Protein AF-A0A834MGJ3-F1 (afdb_monomer_lite)

Structure (mmCIF, N/CA/C/O backbone):
data_AF-A0A834MGJ3-F1
#
_entry.id   AF-A0A834MGJ3-F1
#
loop_
_atom_site.group_PDB
_atom_site.id
_atom_site.type_symbol
_atom_site.label_atom_id
_atom_site.label_alt_id
_atom_site.label_comp_id
_atom_site.label_asym_id
_atom_site.label_entity_id
_atom_site.label_seq_id
_atom_site.pdbx_PDB_ins_code
_atom_site.Cartn_x
_atom_site.Cartn_y
_atom_site.Cartn_z
_atom_site.occupancy
_atom_site.B_iso_or_equiv
_atom_site.auth_seq_id
_atom_site.auth_comp_id
_atom_site.auth_asym_id
_atom_site.auth_atom_id
_atom_site.pdbx_PDB_model_num
ATOM 1 N N . MET A 1 1 ? -33.663 51.131 -30.091 1.00 39.50 1 MET A N 1
ATOM 2 C CA . MET A 1 1 ? -33.007 51.409 -28.790 1.00 39.50 1 MET A CA 1
ATOM 3 C C . MET A 1 1 ? -33.539 50.324 -27.885 1.00 39.50 1 MET A C 1
ATOM 5 O O . MET A 1 1 ? -34.611 50.477 -27.314 1.00 39.50 1 MET A O 1
ATOM 9 N N . ASP A 1 2 ? -32.867 49.176 -27.904 1.00 43.44 2 ASP A N 1
ATOM 10 C CA . ASP A 1 2 ? -33.482 47.906 -27.522 1.00 43.44 2 ASP A CA 1
ATOM 11 C C . ASP A 1 2 ? -32.830 47.425 -26.228 1.00 43.44 2 ASP A C 1
ATOM 13 O O . ASP A 1 2 ? -31.647 47.083 -26.190 1.00 43.44 2 ASP A O 1
ATOM 17 N N . ASN A 1 3 ? -33.612 47.467 -25.151 1.00 41.94 3 ASN A N 1
ATOM 18 C CA . ASN A 1 3 ? -33.217 47.013 -23.826 1.00 41.94 3 ASN A CA 1
ATOM 19 C C . ASN A 1 3 ? -33.303 45.486 -23.754 1.00 41.94 3 ASN A C 1
ATOM 21 O O . ASN A 1 3 ? -34.390 44.916 -23.690 1.00 41.94 3 ASN A O 1
ATOM 25 N N . TRP A 1 4 ? -32.147 44.830 -23.697 1.00 41.62 4 TRP A N 1
ATOM 26 C CA . TRP A 1 4 ? -32.036 43.419 -23.346 1.00 41.62 4 TRP A CA 1
ATOM 27 C C . TRP A 1 4 ? -31.973 43.268 -21.823 1.00 41.62 4 TRP A C 1
ATOM 29 O O . TRP A 1 4 ? -30.937 43.488 -21.199 1.00 41.62 4 TRP A O 1
ATOM 39 N N . THR A 1 5 ? -33.084 42.871 -21.206 1.00 46.56 5 THR A N 1
ATOM 40 C CA . THR A 1 5 ? -33.109 42.437 -19.804 1.00 46.56 5 THR A CA 1
ATOM 41 C C . THR A 1 5 ? -32.629 40.992 -19.709 1.00 46.56 5 THR A C 1
ATOM 43 O O . THR A 1 5 ? -33.369 40.052 -19.998 1.00 46.56 5 THR A O 1
ATOM 46 N N . VAL A 1 6 ? -31.374 40.809 -19.298 1.00 47.84 6 VAL A N 1
ATOM 47 C CA . VAL A 1 6 ? -30.792 39.497 -18.992 1.00 47.84 6 VAL A CA 1
ATOM 48 C C . VAL A 1 6 ? -31.380 38.988 -17.673 1.00 47.84 6 VAL A C 1
ATOM 50 O O . VAL A 1 6 ? -31.010 39.438 -16.590 1.00 47.84 6 VAL A O 1
ATOM 53 N N . SER A 1 7 ? -32.313 38.039 -17.767 1.00 42.00 7 SER A N 1
ATOM 54 C CA . SER A 1 7 ? -32.840 37.291 -16.624 1.00 42.00 7 SER A CA 1
ATOM 55 C C . SER A 1 7 ? -31.762 36.333 -16.109 1.00 42.00 7 SER A C 1
ATOM 57 O O . SER A 1 7 ? -31.509 35.273 -16.683 1.00 42.00 7 SER A O 1
ATOM 59 N N . ARG A 1 8 ? -31.076 36.731 -15.034 1.00 39.97 8 ARG A N 1
ATOM 60 C CA . ARG A 1 8 ? -30.083 35.908 -14.338 1.00 39.97 8 ARG A CA 1
ATOM 61 C C . ARG A 1 8 ? -30.832 34.907 -13.450 1.00 39.97 8 ARG A C 1
ATOM 63 O O . ARG A 1 8 ? -31.144 35.194 -12.300 1.00 39.97 8 ARG A O 1
ATOM 70 N N . ARG A 1 9 ? -31.181 33.749 -14.013 1.00 39.03 9 ARG A N 1
ATOM 71 C CA . ARG A 1 9 ? -31.783 32.632 -13.276 1.00 39.03 9 ARG A CA 1
ATOM 72 C C . ARG A 1 9 ? -30.679 31.962 -12.451 1.00 39.03 9 ARG A C 1
ATOM 74 O O . ARG A 1 9 ? -29.923 31.147 -12.967 1.00 39.03 9 ARG A O 1
ATOM 81 N N . SER A 1 10 ? -30.549 32.364 -11.189 1.00 43.06 10 SER A N 1
ATOM 82 C CA . SER A 1 10 ? -29.697 31.707 -10.197 1.00 43.06 10 SER A CA 1
ATOM 83 C C . SER A 1 10 ? -30.226 30.290 -9.985 1.00 43.06 10 SER A C 1
ATOM 85 O O . SER A 1 10 ? -31.213 30.091 -9.281 1.00 43.06 10 SER A O 1
ATOM 87 N N . SER A 1 11 ? -29.617 29.296 -10.623 1.00 39.81 11 SER A N 1
ATOM 88 C CA . SER A 1 11 ? -29.795 27.902 -10.231 1.00 39.81 11 SER A CA 1
ATOM 89 C C . SER A 1 11 ? -29.097 27.722 -8.887 1.00 39.81 11 SER A C 1
ATOM 91 O O . SER A 1 11 ? -27.906 27.419 -8.827 1.00 39.81 11 SER A O 1
ATOM 93 N N . VAL A 1 12 ? -29.836 27.987 -7.810 1.00 40.97 12 VAL A N 1
ATOM 94 C CA . VAL A 1 12 ? -29.513 27.483 -6.478 1.00 40.97 12 VAL A CA 1
ATOM 95 C C . VAL A 1 12 ? -29.513 25.966 -6.626 1.00 40.97 12 VAL A C 1
ATOM 97 O O . VAL A 1 12 ? -30.565 25.341 -6.732 1.00 40.97 12 VAL A O 1
ATOM 100 N N . LEU A 1 13 ? -28.317 25.397 -6.770 1.00 38.56 13 LEU A N 1
ATOM 101 C CA . LEU A 1 13 ? -28.088 23.974 -6.590 1.00 38.56 13 LEU A CA 1
ATOM 102 C C . LEU A 1 13 ? -28.454 23.689 -5.139 1.00 38.56 13 LEU A C 1
ATOM 104 O O . LEU A 1 13 ? -27.680 23.957 -4.225 1.00 38.56 13 LEU A O 1
ATOM 108 N N . GLU A 1 14 ? -29.687 23.235 -4.952 1.00 37.47 14 GLU A N 1
ATOM 109 C CA . GLU A 1 14 ? -30.196 22.675 -3.715 1.00 37.47 14 GLU A CA 1
ATOM 110 C C . GLU A 1 14 ? -29.326 21.450 -3.416 1.00 37.47 14 GLU A C 1
ATOM 112 O O . GLU A 1 14 ? -29.510 20.360 -3.965 1.00 37.47 14 GLU A O 1
ATOM 117 N N . TYR A 1 15 ? -28.265 21.681 -2.642 1.00 40.56 15 TYR A N 1
ATOM 118 C CA . TYR A 1 15 ? -27.370 20.651 -2.149 1.00 40.56 15 TYR A CA 1
ATOM 119 C C . TYR A 1 15 ? -28.203 19.836 -1.167 1.00 40.56 15 TYR A C 1
ATOM 121 O O . TYR A 1 15 ? -28.295 20.173 0.007 1.00 40.56 15 TYR A O 1
ATOM 129 N N . LYS A 1 16 ? -28.913 18.824 -1.684 1.00 38.44 16 LYS A N 1
ATOM 130 C CA . LYS A 1 16 ? -29.572 17.814 -0.860 1.00 38.44 16 LYS A CA 1
ATOM 131 C C . LYS A 1 16 ? -28.535 17.347 0.138 1.00 38.44 16 LYS A C 1
ATOM 133 O O . LYS A 1 16 ? -27.528 16.780 -0.287 1.00 38.44 16 LYS A O 1
ATOM 138 N N . ASP A 1 17 ? -28.797 17.606 1.416 1.00 42.34 17 ASP A N 1
ATOM 139 C CA . ASP A 1 17 ? -28.047 17.069 2.536 1.00 42.34 17 ASP A CA 1
ATOM 140 C C . ASP A 1 17 ? -27.793 15.597 2.247 1.00 42.34 17 ASP A C 1
ATOM 142 O O . ASP A 1 17 ? -28.694 14.751 2.301 1.00 42.34 17 ASP A O 1
ATOM 146 N N . PHE A 1 18 ? -26.565 15.307 1.823 1.00 42.41 18 PHE A N 1
ATOM 147 C CA . PHE A 1 18 ? -26.119 13.953 1.607 1.00 42.41 18 PHE A CA 1
ATOM 148 C C . PHE A 1 18 ? -25.996 13.400 3.016 1.00 42.41 18 PHE A C 1
ATOM 150 O O . PHE A 1 18 ? -24.983 13.581 3.687 1.00 42.41 18 PHE A O 1
ATOM 157 N N . ASN A 1 19 ? -27.109 12.853 3.506 1.00 36.59 19 ASN A N 1
ATOM 158 C CA . ASN A 1 19 ? -27.267 12.300 4.835 1.00 36.59 19 ASN A CA 1
ATOM 159 C C . ASN A 1 19 ? -26.321 11.098 4.932 1.00 36.59 19 ASN A C 1
ATOM 161 O O . ASN A 1 19 ? -26.697 9.948 4.714 1.00 36.59 19 ASN A O 1
ATOM 165 N N . PHE A 1 20 ? -25.053 11.386 5.226 1.00 43.66 20 PHE A N 1
ATOM 166 C CA . PHE A 1 20 ? -23.949 10.436 5.344 1.00 43.66 20 PHE A CA 1
ATOM 167 C C . PHE A 1 20 ? -24.187 9.437 6.485 1.00 43.66 20 PHE A C 1
ATOM 169 O O . PHE A 1 20 ? -23.568 8.380 6.540 1.00 43.66 20 PHE A O 1
ATOM 176 N N . SER A 1 21 ? -25.177 9.718 7.337 1.00 41.44 21 SER A N 1
ATOM 177 C CA . SER A 1 21 ? -25.767 8.762 8.270 1.00 41.44 21 SER A CA 1
ATOM 178 C C . SER A 1 21 ? -26.273 7.489 7.560 1.00 41.44 21 SER A C 1
ATOM 180 O O . SER A 1 21 ? -26.126 6.396 8.094 1.00 41.44 21 SER A O 1
ATOM 182 N N . SER A 1 22 ? -26.752 7.564 6.313 1.00 41.03 22 SER A N 1
ATOM 183 C CA . SER A 1 22 ? -27.326 6.404 5.611 1.00 41.03 22 SER A CA 1
ATOM 184 C C . SER A 1 22 ? -26.305 5.380 5.101 1.00 41.03 22 SER A C 1
ATOM 186 O O . SER A 1 22 ? -26.712 4.258 4.808 1.00 41.03 22 SER A O 1
ATOM 188 N N . LYS A 1 23 ? -25.012 5.716 4.975 1.00 41.47 23 LYS A N 1
ATOM 189 C CA . LYS A 1 23 ? -24.008 4.760 4.462 1.00 41.47 23 LYS A CA 1
ATOM 190 C C . LYS A 1 23 ? -23.356 3.909 5.559 1.00 41.47 23 LYS A C 1
ATOM 192 O O . LYS A 1 23 ? -22.747 2.901 5.242 1.00 41.47 23 LYS A O 1
ATOM 197 N N . TYR A 1 24 ? -23.536 4.283 6.829 1.00 46.38 24 TYR A N 1
ATOM 198 C CA . TYR A 1 24 ? -23.006 3.547 7.989 1.00 46.38 24 TYR A CA 1
ATOM 199 C C . TYR A 1 24 ? -24.094 2.931 8.874 1.00 46.38 24 TYR A C 1
ATOM 201 O O . TYR A 1 24 ? -23.770 2.253 9.844 1.00 46.38 24 TYR A O 1
ATOM 209 N N . HIS A 1 25 ? -25.377 3.178 8.587 1.00 38.91 25 HIS A N 1
ATOM 210 C CA . HIS A 1 25 ? -26.481 2.673 9.410 1.00 38.91 25 HIS A CA 1
ATOM 211 C C . HIS A 1 25 ? -27.101 1.352 8.939 1.00 38.91 25 HIS A C 1
ATOM 213 O O . HIS A 1 25 ? -28.041 0.902 9.582 1.00 38.91 25 HIS A O 1
ATOM 219 N N . LEU A 1 26 ? -26.595 0.712 7.879 1.00 44.28 26 LEU A N 1
ATOM 220 C CA . LEU A 1 26 ? -27.181 -0.528 7.347 1.00 44.28 26 LEU A CA 1
ATOM 221 C C . LEU A 1 26 ? -26.162 -1.471 6.681 1.00 44.28 26 LEU A C 1
ATOM 223 O O . LEU A 1 26 ? -26.524 -2.248 5.806 1.00 44.28 26 LEU A O 1
ATOM 227 N N . GLU A 1 27 ? -24.905 -1.479 7.129 1.00 45.84 27 GLU A N 1
ATOM 228 C CA . GLU A 1 27 ? -24.216 -2.773 7.194 1.00 45.84 27 GLU A CA 1
ATOM 229 C C . GLU A 1 27 ? -24.705 -3.429 8.480 1.00 45.84 27 GLU A C 1
ATOM 231 O O . GLU A 1 27 ? -24.104 -3.329 9.548 1.00 45.84 27 GLU A O 1
ATOM 236 N N . GLU A 1 28 ? -25.896 -4.025 8.376 1.00 48.25 28 GLU A N 1
ATOM 237 C CA . GLU A 1 28 ? -26.261 -5.148 9.221 1.00 48.25 28 GLU A CA 1
ATOM 238 C C . GLU A 1 28 ? -25.047 -6.070 9.198 1.00 48.25 28 GLU A C 1
ATOM 240 O O . GLU A 1 28 ? -24.645 -6.554 8.141 1.00 48.25 28 GLU A O 1
ATOM 245 N N . GLN A 1 29 ? -24.379 -6.134 10.344 1.00 52.78 29 GLN A N 1
ATOM 246 C CA . GLN A 1 29 ? -23.135 -6.836 10.572 1.00 52.78 29 GLN A CA 1
ATOM 247 C C . GLN A 1 29 ? -23.408 -8.314 10.316 1.00 52.78 29 GLN A C 1
ATOM 249 O O . GLN A 1 29 ? -23.737 -9.064 11.230 1.00 52.78 29 GLN A O 1
ATOM 254 N N . VAL A 1 30 ? -23.361 -8.715 9.044 1.00 53.69 30 VAL A N 1
ATOM 255 C CA . VAL A 1 30 ? -23.394 -10.110 8.646 1.00 53.69 30 VAL A CA 1
ATOM 256 C C . VAL A 1 30 ? -22.150 -10.672 9.293 1.00 53.69 30 VAL A C 1
ATOM 258 O O . VAL A 1 30 ? -21.040 -10.375 8.852 1.00 53.69 30 VAL A O 1
ATOM 261 N N . ASP A 1 31 ? -22.334 -11.397 10.397 1.00 67.06 31 ASP A N 1
ATOM 262 C CA . ASP A 1 31 ? -21.296 -12.204 11.014 1.00 67.06 31 ASP A CA 1
ATOM 263 C C . ASP A 1 31 ? -20.872 -13.225 9.958 1.00 67.06 31 ASP A C 1
ATOM 265 O O . ASP A 1 31 ? -21.403 -14.332 9.842 1.00 67.06 31 ASP A O 1
ATOM 269 N N . GLY A 1 32 ? -19.963 -12.770 9.097 1.00 73.88 32 GLY A N 1
ATOM 270 C CA . GLY A 1 32 ? -19.378 -13.551 8.042 1.00 73.88 32 GLY A CA 1
ATOM 271 C C . GLY A 1 32 ? -18.747 -14.763 8.702 1.00 73.88 32 GLY A C 1
ATOM 272 O O . GLY A 1 32 ? -18.117 -14.649 9.758 1.00 73.88 32 GLY A O 1
ATOM 273 N N . PRO A 1 33 ? -18.941 -15.953 8.137 1.00 87.62 33 PRO A N 1
ATOM 274 C CA . PRO A 1 33 ? -18.443 -17.143 8.781 1.00 87.62 33 PRO A CA 1
ATOM 275 C C . PRO A 1 33 ? -16.909 -17.089 8.818 1.00 87.62 33 PRO A C 1
ATOM 277 O O . PRO A 1 33 ? -16.275 -16.843 7.798 1.00 87.62 33 PRO A O 1
ATOM 280 N N . MET A 1 34 ? -16.313 -17.352 9.986 1.00 88.75 34 MET A N 1
ATOM 281 C CA . MET A 1 34 ? -14.866 -17.216 10.253 1.00 88.75 34 MET A CA 1
ATOM 282 C C . MET A 1 34 ? -13.950 -17.873 9.204 1.00 88.75 34 MET A C 1
ATOM 284 O O . MET A 1 34 ? -12.810 -17.452 9.022 1.00 88.75 34 MET A O 1
ATOM 288 N N . TRP A 1 35 ? -14.435 -18.895 8.489 1.00 92.38 35 TRP A N 1
ATOM 289 C CA . TRP A 1 35 ? -13.693 -19.533 7.402 1.00 92.38 35 TRP A CA 1
ATOM 290 C C . TRP A 1 35 ? -13.334 -18.571 6.263 1.00 92.38 35 TRP A C 1
ATOM 292 O O . TRP A 1 35 ? -12.297 -18.771 5.636 1.00 92.38 35 TRP A O 1
ATOM 302 N N . SER A 1 36 ? -14.124 -17.521 6.008 1.00 91.56 36 SER A N 1
ATOM 303 C CA . SER A 1 36 ? -13.826 -16.548 4.950 1.00 91.56 36 SER A CA 1
ATOM 304 C C . SER A 1 36 ? -12.529 -15.793 5.241 1.00 91.56 36 SER A C 1
ATOM 306 O O . SER A 1 36 ? -11.685 -15.665 4.359 1.00 91.56 36 SER A O 1
ATOM 308 N N . ILE A 1 37 ? -12.321 -15.394 6.498 1.00 91.38 37 ILE A N 1
ATOM 309 C CA . ILE A 1 37 ? -11.116 -14.700 6.963 1.00 91.38 37 ILE A CA 1
ATOM 310 C C . ILE A 1 37 ? -9.887 -15.607 6.811 1.00 91.38 37 ILE A C 1
ATOM 312 O O . ILE A 1 37 ? -8.856 -15.174 6.299 1.00 91.38 37 ILE A O 1
ATOM 316 N N . TYR A 1 38 ? -9.994 -16.889 7.181 1.00 92.44 38 TYR A N 1
ATOM 317 C CA . TYR A 1 38 ? -8.894 -17.846 7.008 1.00 92.44 38 TYR A CA 1
ATOM 318 C C . TYR A 1 38 ? -8.545 -18.090 5.535 1.00 92.44 38 TYR A C 1
ATOM 320 O O . TYR A 1 38 ? -7.364 -18.200 5.197 1.00 92.44 38 TYR A O 1
ATOM 328 N N . ILE A 1 39 ? -9.547 -18.152 4.651 1.00 94.44 39 ILE A N 1
ATOM 329 C CA . ILE A 1 39 ? -9.312 -18.258 3.207 1.00 94.44 39 ILE A CA 1
ATOM 330 C C . ILE A 1 39 ? -8.608 -17.003 2.692 1.00 94.44 39 ILE A C 1
ATOM 332 O O . ILE A 1 39 ? -7.598 -17.134 2.003 1.00 94.44 39 ILE A O 1
ATOM 336 N N . LEU A 1 40 ? -9.088 -15.809 3.058 1.00 91.56 40 LEU A N 1
ATOM 337 C CA . LEU A 1 40 ? -8.470 -14.542 2.660 1.00 91.56 40 LEU A CA 1
ATOM 338 C C . LEU A 1 40 ? -7.003 -14.488 3.087 1.00 91.56 40 LEU A C 1
ATOM 340 O O . LEU A 1 40 ? -6.138 -14.273 2.243 1.00 91.56 40 LEU A O 1
ATOM 344 N N . LEU A 1 41 ? -6.708 -14.797 4.353 1.00 92.88 41 LEU A N 1
ATOM 345 C CA . LEU A 1 41 ? -5.340 -14.822 4.869 1.00 92.88 41 LEU A CA 1
ATOM 346 C C . LEU A 1 41 ? -4.460 -15.837 4.125 1.00 92.88 41 LEU A C 1
ATOM 348 O O . LEU A 1 41 ? -3.307 -15.546 3.812 1.00 92.88 41 LEU A O 1
ATOM 352 N N . THR A 1 42 ? -4.998 -17.017 3.807 1.00 94.69 42 THR A N 1
ATOM 353 C CA . THR A 1 42 ? -4.265 -18.056 3.064 1.00 94.69 42 THR A CA 1
ATOM 354 C C . THR A 1 42 ? -3.928 -17.589 1.650 1.00 94.69 42 THR A C 1
ATOM 356 O O . THR A 1 42 ? -2.780 -17.700 1.225 1.00 94.69 42 THR A O 1
ATOM 359 N N . VAL A 1 43 ? -4.903 -17.022 0.933 1.00 94.75 43 VAL A N 1
ATOM 360 C CA . VAL A 1 43 ? -4.700 -16.469 -0.414 1.00 94.75 43 VAL A CA 1
ATOM 361 C C . VAL A 1 43 ? -3.669 -15.343 -0.375 1.00 94.75 43 VAL A C 1
ATOM 363 O O . VAL A 1 43 ? -2.763 -15.314 -1.206 1.00 94.75 43 VAL A O 1
ATOM 366 N N . GLN A 1 44 ? -3.754 -14.461 0.621 1.00 94.44 44 GLN A N 1
ATOM 367 C CA . GLN A 1 44 ? -2.829 -13.346 0.779 1.00 94.44 44 GLN A CA 1
ATOM 368 C C . GLN A 1 44 ? -1.395 -13.815 1.063 1.00 94.44 44 GLN A C 1
ATOM 370 O O . GLN A 1 44 ? -0.447 -13.294 0.476 1.00 94.44 44 GLN A O 1
ATOM 375 N N . LEU A 1 45 ? -1.230 -14.830 1.918 1.00 95.88 45 LEU A N 1
ATOM 376 C CA . LEU A 1 45 ? 0.064 -15.453 2.198 1.00 95.88 45 LEU A CA 1
ATOM 377 C C . LEU A 1 45 ? 0.651 -16.110 0.948 1.00 95.88 45 LEU A C 1
ATOM 379 O O . LEU A 1 45 ? 1.823 -15.899 0.642 1.00 95.88 45 LEU A O 1
ATOM 383 N N . CYS A 1 46 ? -0.151 -16.867 0.197 1.00 96.81 46 CYS A N 1
ATOM 384 C CA . CYS A 1 46 ? 0.288 -17.466 -1.061 1.00 96.81 46 CYS A CA 1
ATOM 385 C C . CYS A 1 46 ? 0.716 -16.400 -2.079 1.00 96.81 46 CYS A C 1
ATOM 387 O O . CYS A 1 46 ? 1.788 -16.531 -2.666 1.00 96.81 46 CYS A O 1
ATOM 389 N N . GLY A 1 47 ? -0.071 -15.332 -2.248 1.00 94.44 47 GLY A N 1
ATOM 390 C CA . GLY A 1 47 ? 0.273 -14.213 -3.129 1.00 94.44 47 GLY A CA 1
ATOM 391 C C . GLY A 1 47 ? 1.578 -13.528 -2.719 1.00 94.44 47 GLY A C 1
ATOM 392 O O . GLY A 1 47 ? 2.464 -13.340 -3.546 1.00 94.44 47 GLY A O 1
ATOM 393 N N . CYS A 1 48 ? 1.755 -13.251 -1.424 1.00 96.38 48 CYS A N 1
ATOM 394 C CA . CYS A 1 48 ? 2.992 -12.680 -0.891 1.00 96.38 48 CYS A CA 1
ATOM 395 C C . CYS A 1 48 ? 4.211 -13.576 -1.162 1.00 96.38 48 CYS A C 1
ATOM 397 O O . CYS A 1 48 ? 5.257 -13.080 -1.573 1.00 96.38 48 CYS A O 1
ATOM 399 N N . LEU A 1 49 ? 4.080 -14.899 -0.999 1.00 97.38 49 LEU A N 1
ATOM 400 C CA . LEU A 1 49 ? 5.159 -15.847 -1.296 1.00 97.38 49 LEU A CA 1
ATOM 401 C C . LEU A 1 49 ? 5.530 -15.862 -2.783 1.00 97.38 49 LEU A C 1
ATOM 403 O O . LEU A 1 49 ? 6.718 -15.868 -3.103 1.00 97.38 49 LEU A O 1
ATOM 407 N N . VAL A 1 50 ? 4.541 -15.846 -3.681 1.00 96.19 50 VAL A N 1
ATOM 408 C CA . VAL A 1 50 ? 4.781 -15.773 -5.132 1.00 96.19 50 VAL A CA 1
ATOM 409 C C . VAL A 1 50 ? 5.505 -14.474 -5.481 1.00 96.19 50 VAL A C 1
ATOM 411 O O . VAL A 1 50 ? 6.583 -14.524 -6.073 1.00 96.19 50 VAL A O 1
ATOM 414 N N . ASN A 1 51 ? 4.998 -13.333 -5.012 1.00 95.31 51 ASN A N 1
ATOM 415 C CA . ASN A 1 51 ? 5.596 -12.025 -5.279 1.00 95.31 51 ASN A CA 1
ATOM 416 C C . ASN A 1 51 ? 6.994 -11.887 -4.667 1.00 95.31 51 ASN A C 1
ATOM 418 O O . ASN A 1 51 ? 7.876 -11.281 -5.271 1.00 95.31 51 ASN A O 1
ATOM 422 N N . LEU A 1 52 ? 7.249 -12.509 -3.513 1.00 96.56 52 LEU A N 1
ATOM 423 C CA . LEU A 1 52 ? 8.582 -12.579 -2.918 1.00 96.56 52 LEU A CA 1
ATOM 424 C C . LEU A 1 52 ? 9.550 -13.399 -3.777 1.00 96.56 52 LEU A C 1
ATOM 426 O O . LEU A 1 52 ? 10.685 -12.971 -3.990 1.00 96.56 52 LEU A O 1
ATOM 430 N N . ILE A 1 53 ? 9.128 -14.557 -4.290 1.00 96.62 53 ILE A N 1
ATOM 431 C CA . ILE A 1 53 ? 9.952 -15.377 -5.189 1.00 96.62 53 ILE A CA 1
ATOM 432 C C . ILE A 1 53 ? 10.250 -14.612 -6.481 1.00 96.62 53 ILE A C 1
ATOM 434 O O . ILE A 1 53 ? 11.402 -14.596 -6.922 1.00 96.62 53 ILE A O 1
ATOM 438 N N . GLU A 1 54 ? 9.252 -13.952 -7.067 1.00 94.75 54 GLU A N 1
ATOM 439 C CA . GLU A 1 54 ? 9.428 -13.106 -8.250 1.00 94.75 54 GLU A CA 1
ATOM 440 C C . GLU A 1 54 ? 10.397 -11.958 -7.977 1.00 94.75 54 GLU A C 1
ATOM 442 O O . GLU A 1 54 ? 11.349 -11.768 -8.733 1.00 94.75 54 GLU A O 1
ATOM 447 N N . HIS A 1 55 ? 10.230 -11.254 -6.859 1.00 94.94 55 HIS A N 1
ATOM 448 C CA . HIS A 1 55 ? 11.102 -10.159 -6.455 1.00 94.94 55 HIS A CA 1
ATOM 449 C C . HIS A 1 55 ? 12.553 -10.619 -6.277 1.00 94.94 55 HIS A C 1
ATOM 451 O O . HIS A 1 55 ? 13.474 -10.004 -6.813 1.00 94.94 55 HIS A O 1
ATOM 457 N N . LEU A 1 56 ? 12.775 -11.734 -5.572 1.00 95.38 56 LEU A N 1
ATOM 458 C CA . LEU A 1 56 ? 14.106 -12.324 -5.383 1.00 95.38 56 LEU A CA 1
ATOM 459 C C . LEU A 1 56 ? 14.713 -12.820 -6.698 1.00 95.38 56 LEU A C 1
ATOM 461 O O . LEU A 1 56 ? 15.931 -12.755 -6.884 1.00 95.38 56 LEU A O 1
ATOM 465 N N . THR A 1 57 ? 13.876 -13.313 -7.610 1.00 94.31 57 THR A N 1
ATOM 466 C CA . THR A 1 57 ? 14.295 -13.744 -8.944 1.00 94.31 57 THR A CA 1
ATOM 467 C C . THR A 1 57 ? 14.729 -12.535 -9.769 1.00 94.31 57 THR A C 1
ATOM 469 O O . THR A 1 57 ? 15.858 -12.516 -10.251 1.00 94.31 57 THR A O 1
ATOM 472 N N . LEU A 1 58 ? 13.895 -11.494 -9.852 1.00 93.06 58 LEU A N 1
ATOM 473 C CA . LEU A 1 58 ? 14.161 -10.237 -10.560 1.00 93.06 58 LEU A CA 1
ATOM 474 C C . LEU A 1 58 ? 15.348 -9.467 -9.979 1.00 93.06 58 LEU A C 1
ATOM 476 O O . LEU A 1 58 ? 16.090 -8.839 -10.730 1.00 93.06 58 LEU A O 1
ATOM 480 N N . TRP A 1 59 ? 15.587 -9.567 -8.669 1.00 93.38 59 TRP A N 1
ATOM 481 C CA . TRP A 1 59 ? 16.744 -8.962 -8.009 1.00 93.38 59 TRP A CA 1
ATOM 482 C C . TRP A 1 59 ? 18.084 -9.434 -8.592 1.00 93.38 59 TRP A C 1
ATOM 484 O O . TRP A 1 59 ? 19.064 -8.691 -8.564 1.00 93.38 59 TRP A O 1
ATOM 494 N N . ARG A 1 60 ? 18.140 -10.665 -9.121 1.00 92.88 60 ARG A N 1
ATOM 495 C CA . ARG A 1 60 ? 19.352 -11.245 -9.722 1.00 92.88 60 ARG A CA 1
ATOM 496 C C . ARG A 1 60 ? 19.588 -10.817 -11.173 1.00 92.88 60 ARG A C 1
ATOM 498 O O . ARG A 1 60 ? 20.681 -11.058 -11.680 1.00 92.88 60 ARG A O 1
ATOM 505 N N . TYR A 1 61 ? 18.600 -10.220 -11.840 1.00 88.75 61 TYR A N 1
ATOM 506 C CA . TYR A 1 61 ? 18.723 -9.765 -13.226 1.00 88.75 61 TYR A CA 1
ATOM 507 C C . TYR A 1 61 ? 19.165 -8.300 -13.302 1.00 88.75 61 TYR A C 1
ATOM 509 O O . TYR A 1 61 ? 18.945 -7.509 -12.385 1.00 88.75 61 TYR A O 1
ATOM 517 N N . ASP A 1 62 ? 19.788 -7.931 -14.423 1.00 81.88 62 ASP A N 1
ATOM 518 C CA . ASP A 1 62 ? 20.158 -6.542 -14.696 1.00 81.88 62 ASP A CA 1
ATOM 519 C C . ASP A 1 62 ? 18.885 -5.682 -14.824 1.00 81.88 62 ASP A C 1
ATOM 521 O O . ASP A 1 62 ? 17.959 -6.013 -15.572 1.00 81.88 62 ASP A O 1
ATOM 525 N N . LYS A 1 63 ? 18.811 -4.593 -14.053 1.00 79.06 63 LYS A N 1
ATOM 526 C CA . LYS A 1 63 ? 17.580 -3.817 -13.821 1.00 79.06 63 LYS A CA 1
ATOM 527 C C . LYS A 1 63 ? 17.315 -2.827 -14.955 1.00 79.06 63 LYS A C 1
ATOM 529 O O . LYS A 1 63 ? 17.309 -1.616 -14.747 1.00 79.06 63 LYS A O 1
ATOM 534 N N . LYS A 1 64 ? 17.105 -3.337 -16.169 1.00 81.44 64 LYS A N 1
ATOM 535 C CA . LYS A 1 64 ? 16.889 -2.519 -17.370 1.00 81.44 64 LYS A CA 1
ATOM 536 C C . LYS A 1 64 ? 15.467 -2.643 -17.903 1.00 81.44 64 LYS A C 1
ATOM 538 O O . LYS A 1 64 ? 14.897 -3.733 -17.973 1.00 81.44 64 LYS A O 1
ATOM 543 N N . GLY A 1 65 ? 14.911 -1.501 -18.305 1.00 81.94 65 GLY A N 1
ATOM 544 C CA . GLY A 1 65 ? 13.619 -1.408 -18.980 1.00 81.94 65 GLY A CA 1
ATOM 545 C C . GLY A 1 65 ? 12.474 -2.051 -18.192 1.00 81.94 65 GLY A C 1
ATOM 546 O O . GLY A 1 65 ? 12.210 -1.695 -17.046 1.00 81.94 65 GLY A O 1
ATOM 547 N N . VAL A 1 66 ? 11.803 -3.015 -18.824 1.00 82.38 66 VAL A N 1
ATOM 548 C CA . VAL A 1 66 ? 10.596 -3.686 -18.307 1.00 82.38 66 VAL A CA 1
ATOM 549 C C . VAL A 1 66 ? 10.855 -4.448 -17.003 1.00 82.38 66 VAL A C 1
ATOM 551 O O . VAL A 1 66 ? 9.995 -4.456 -16.127 1.00 82.38 66 VAL A O 1
ATOM 554 N N . TYR A 1 67 ? 12.048 -5.027 -16.819 1.00 85.81 67 TYR A N 1
ATOM 555 C CA . TYR A 1 67 ? 12.378 -5.757 -15.588 1.00 85.81 67 TYR A CA 1
ATOM 556 C C . TYR A 1 67 ? 12.359 -4.856 -14.353 1.00 85.81 67 TYR A C 1
ATOM 558 O O . TYR A 1 67 ? 12.007 -5.313 -13.268 1.00 85.81 67 TYR A O 1
ATOM 566 N N . LEU A 1 68 ? 12.685 -3.568 -14.511 1.00 87.12 68 LEU A N 1
ATOM 567 C CA . LEU A 1 68 ? 12.587 -2.603 -13.422 1.00 87.12 68 LEU A CA 1
ATOM 568 C C . LEU A 1 68 ? 11.125 -2.368 -13.025 1.00 87.12 68 LEU A C 1
ATOM 570 O O . LEU A 1 68 ? 10.832 -2.333 -11.837 1.00 87.12 68 LEU A O 1
ATOM 574 N N . ILE A 1 69 ? 10.209 -2.255 -13.992 1.00 87.12 69 ILE A N 1
ATOM 575 C CA . ILE A 1 69 ? 8.771 -2.086 -13.718 1.00 87.12 69 ILE A CA 1
ATOM 576 C C . ILE A 1 69 ? 8.232 -3.316 -12.980 1.00 87.12 69 ILE A C 1
ATOM 578 O O . ILE A 1 69 ? 7.631 -3.174 -11.919 1.00 87.12 69 ILE A O 1
ATOM 582 N N . LEU A 1 70 ? 8.521 -4.522 -13.481 1.00 89.38 70 LEU A N 1
ATOM 583 C CA . LEU A 1 70 ? 8.111 -5.780 -12.840 1.00 89.38 70 LEU A CA 1
ATOM 584 C C . LEU A 1 70 ? 8.664 -5.913 -11.410 1.00 89.38 70 LEU A C 1
ATOM 586 O O . LEU A 1 70 ? 7.983 -6.382 -10.498 1.00 89.38 70 LEU A O 1
ATOM 590 N N . HIS A 1 71 ? 9.892 -5.448 -11.181 1.00 90.69 71 HIS A N 1
ATOM 591 C CA . HIS A 1 71 ? 10.492 -5.439 -9.849 1.00 90.69 71 HIS A CA 1
ATOM 592 C C . HIS A 1 71 ? 9.748 -4.487 -8.891 1.00 90.69 71 HIS A C 1
ATOM 594 O O . HIS A 1 71 ? 9.650 -4.770 -7.696 1.00 90.69 71 HIS A O 1
ATOM 600 N N . GLN A 1 72 ? 9.215 -3.369 -9.384 1.00 91.56 72 GLN A N 1
ATOM 601 C CA . GLN A 1 72 ? 8.444 -2.429 -8.565 1.00 91.56 72 GLN A CA 1
ATOM 602 C C . GLN A 1 72 ? 7.054 -2.967 -8.253 1.00 91.56 72 GLN A C 1
ATOM 604 O O . GLN A 1 72 ? 6.641 -2.889 -7.104 1.00 91.56 72 GLN A O 1
ATOM 609 N N . VAL A 1 73 ? 6.378 -3.570 -9.236 1.00 90.75 73 VAL A N 1
ATOM 610 C CA . VAL A 1 73 ? 5.074 -4.224 -9.033 1.00 90.75 73 VAL A CA 1
ATOM 611 C C . VAL A 1 73 ? 5.181 -5.309 -7.962 1.00 90.75 73 VAL A C 1
ATOM 613 O O . VAL A 1 73 ? 4.481 -5.236 -6.958 1.00 90.75 73 VAL A O 1
ATOM 616 N N . SER A 1 74 ? 6.153 -6.221 -8.084 1.00 94.00 74 SER A N 1
ATOM 617 C CA . SER A 1 74 ? 6.353 -7.266 -7.067 1.00 94.00 74 SER A CA 1
ATOM 618 C C . SER A 1 74 ? 6.688 -6.696 -5.683 1.00 94.00 74 SER A C 1
ATOM 620 O O . SER A 1 74 ? 6.244 -7.234 -4.672 1.00 94.00 74 SER A O 1
ATOM 622 N N . LEU A 1 75 ? 7.429 -5.580 -5.607 1.00 93.81 75 LEU A N 1
ATOM 623 C CA . LEU A 1 75 ? 7.681 -4.887 -4.339 1.00 93.81 75 LEU A CA 1
ATOM 624 C C . LEU A 1 75 ? 6.392 -4.313 -3.732 1.00 93.81 75 LEU A C 1
ATOM 626 O O . LEU A 1 75 ? 6.173 -4.453 -2.531 1.00 93.81 75 LEU A O 1
ATOM 630 N N . ILE A 1 76 ? 5.553 -3.667 -4.541 1.00 94.38 76 ILE A N 1
ATOM 631 C CA . ILE A 1 76 ? 4.287 -3.073 -4.096 1.00 94.38 76 ILE A CA 1
ATOM 632 C C . ILE A 1 76 ? 3.339 -4.155 -3.596 1.00 94.38 76 ILE A C 1
ATOM 634 O O . ILE A 1 76 ? 2.739 -3.974 -2.541 1.00 94.38 76 ILE A O 1
ATOM 638 N N . ASP A 1 77 ? 3.257 -5.294 -4.278 1.00 93.19 77 ASP A N 1
ATOM 639 C CA . ASP A 1 77 ? 2.379 -6.379 -3.849 1.00 93.19 77 ASP A CA 1
ATOM 640 C C . ASP A 1 77 ? 2.821 -6.992 -2.510 1.00 93.19 77 ASP A C 1
ATOM 642 O O . ASP A 1 77 ? 1.988 -7.305 -1.656 1.00 93.19 77 ASP A O 1
ATOM 646 N N . ILE A 1 78 ? 4.136 -7.110 -2.275 1.00 95.56 78 ILE A N 1
ATOM 647 C CA . ILE A 1 78 ? 4.676 -7.504 -0.962 1.00 95.56 78 ILE A CA 1
ATOM 648 C C . ILE A 1 78 ? 4.317 -6.458 0.101 1.00 95.56 78 ILE A C 1
ATOM 650 O O . ILE A 1 78 ? 3.997 -6.810 1.234 1.00 95.56 78 ILE A O 1
ATOM 654 N N . LEU A 1 79 ? 4.355 -5.166 -0.229 1.00 94.50 79 LEU A N 1
ATOM 655 C CA . LEU A 1 79 ? 3.984 -4.110 0.715 1.00 94.50 79 LEU A CA 1
ATOM 656 C C . LEU A 1 79 ? 2.471 -4.082 0.998 1.00 94.50 79 LEU A C 1
ATOM 658 O O . LEU A 1 79 ? 2.065 -3.900 2.147 1.00 94.50 79 LEU A O 1
ATOM 662 N N . LEU A 1 80 ? 1.636 -4.338 -0.009 1.00 92.75 80 LEU A N 1
ATOM 663 C CA . LEU A 1 80 ? 0.184 -4.469 0.131 1.00 92.75 80 LEU A CA 1
ATOM 664 C C . LEU A 1 80 ? -0.228 -5.674 0.966 1.00 92.75 80 LEU A C 1
ATOM 666 O O . LEU A 1 80 ? -1.248 -5.611 1.653 1.00 92.75 80 LEU A O 1
ATOM 670 N N . PHE A 1 81 ? 0.576 -6.740 0.977 1.00 95.31 81 PHE A N 1
ATOM 671 C CA . PHE A 1 81 ? 0.368 -7.838 1.914 1.00 95.31 81 PHE A CA 1
ATOM 672 C C . PHE A 1 81 ? 0.300 -7.327 3.365 1.00 95.31 81 PHE A C 1
ATOM 674 O O . PHE A 1 81 ? -0.623 -7.679 4.097 1.00 95.31 81 PHE A O 1
ATOM 681 N N . PHE A 1 82 ? 1.198 -6.424 3.772 1.00 93.25 82 PHE A N 1
ATOM 682 C CA . PHE A 1 82 ? 1.150 -5.858 5.124 1.00 93.25 82 PHE A CA 1
ATOM 683 C C . PHE A 1 82 ? -0.140 -5.072 5.378 1.00 93.25 82 PHE A C 1
ATOM 685 O O . PHE A 1 82 ? -0.736 -5.225 6.441 1.00 93.25 82 PHE A O 1
ATOM 692 N N . VAL A 1 83 ? -0.607 -4.279 4.407 1.00 94.31 83 VAL A N 1
ATOM 693 C CA . VAL A 1 83 ? -1.866 -3.522 4.530 1.00 94.31 83 VAL A CA 1
ATOM 694 C C . VAL A 1 83 ? -3.062 -4.462 4.693 1.00 94.31 83 VAL A C 1
ATOM 696 O O . VAL A 1 83 ? -3.844 -4.286 5.624 1.00 94.31 83 VAL A O 1
ATOM 699 N N . GLY A 1 84 ? -3.176 -5.504 3.866 1.00 93.81 84 GLY A N 1
ATOM 700 C CA . GLY A 1 84 ? -4.298 -6.442 3.978 1.00 93.81 84 GLY A CA 1
ATOM 701 C C . GLY A 1 84 ? -4.243 -7.320 5.238 1.00 93.81 84 GLY A C 1
ATOM 702 O O . GLY A 1 84 ? -5.287 -7.728 5.742 1.00 93.81 84 GLY A O 1
ATOM 703 N N . VAL A 1 85 ? -3.060 -7.542 5.835 1.00 92.31 85 VAL A N 1
ATOM 704 C CA . VAL A 1 85 ? -2.966 -8.173 7.166 1.00 92.31 85 VAL A CA 1
ATOM 705 C C . VAL A 1 85 ? -3.606 -7.282 8.233 1.00 92.31 85 VAL A C 1
ATOM 707 O O . VAL A 1 85 ? -4.351 -7.790 9.071 1.00 92.31 85 VAL A O 1
ATOM 710 N N . PHE A 1 86 ? -3.381 -5.963 8.192 1.00 92.00 86 PHE A N 1
ATOM 711 C CA . PHE A 1 86 ? -4.062 -5.030 9.100 1.00 92.00 86 PHE A CA 1
ATOM 712 C C . PHE A 1 86 ? -5.578 -5.026 8.890 1.00 92.00 86 PHE A C 1
ATOM 714 O O . PHE A 1 86 ? -6.323 -5.037 9.867 1.00 92.00 86 PHE A O 1
ATOM 721 N N . GLU A 1 87 ? -6.043 -5.061 7.643 1.00 90.94 87 GLU A N 1
ATOM 722 C CA . GLU A 1 87 ? -7.474 -5.120 7.317 1.00 90.94 87 GLU A CA 1
ATOM 723 C C . GLU A 1 87 ? -8.130 -6.419 7.815 1.00 90.94 87 GLU A C 1
ATOM 725 O O . GLU A 1 87 ? -9.199 -6.400 8.432 1.00 90.94 87 GLU A O 1
ATOM 730 N N . THR A 1 88 ? -7.445 -7.548 7.634 1.00 91.12 88 THR A N 1
ATOM 731 C CA . THR A 1 88 ? -7.866 -8.859 8.149 1.00 91.12 88 THR A CA 1
ATOM 732 C C . THR A 1 88 ? -7.944 -8.842 9.675 1.00 91.12 88 THR A C 1
ATOM 734 O O . THR A 1 88 ? -8.905 -9.334 10.263 1.00 91.12 88 THR A O 1
ATOM 737 N N . PHE A 1 89 ? -6.954 -8.235 10.329 1.00 90.31 89 PHE A N 1
ATOM 738 C CA . PHE A 1 89 ? -6.916 -8.113 11.780 1.00 90.31 89 PHE A CA 1
ATOM 739 C C . PHE A 1 89 ? -8.047 -7.216 12.312 1.00 90.31 89 PHE A C 1
ATOM 741 O O . PHE A 1 89 ? -8.734 -7.588 13.261 1.00 90.31 89 PHE A O 1
ATOM 748 N N . MET A 1 90 ? -8.317 -6.083 11.653 1.00 88.44 90 MET A N 1
ATOM 749 C CA . MET A 1 90 ? -9.477 -5.238 11.969 1.00 88.44 90 MET A CA 1
ATOM 750 C C . MET A 1 90 ? -10.803 -5.982 11.803 1.00 88.44 90 MET A C 1
ATOM 752 O O . MET A 1 90 ? -11.721 -5.797 12.603 1.00 88.44 90 MET A O 1
ATOM 756 N N . SER A 1 91 ? -10.898 -6.830 10.777 1.00 86.19 91 SER A N 1
ATOM 757 C CA . SER A 1 91 ? -12.090 -7.638 10.514 1.00 86.19 91 SER A CA 1
ATOM 758 C C . SER A 1 91 ? -12.342 -8.676 11.615 1.00 86.19 91 SER A C 1
ATOM 760 O O . SER A 1 91 ? -13.494 -9.014 11.878 1.00 86.19 91 SER A O 1
ATOM 762 N N . LEU A 1 92 ? -11.285 -9.153 12.288 1.00 88.81 92 LEU A N 1
ATOM 763 C CA . LEU A 1 92 ? -11.373 -10.084 13.418 1.00 88.81 92 LEU A CA 1
ATOM 764 C C . LEU A 1 92 ? -11.765 -9.389 14.727 1.00 88.81 92 LEU A C 1
ATOM 766 O O . LEU A 1 92 ? -12.719 -9.809 15.381 1.00 88.81 92 LEU A O 1
ATOM 770 N N . ASP A 1 93 ? -11.056 -8.322 15.099 1.00 87.19 93 ASP A N 1
ATOM 771 C CA . ASP A 1 93 ? -11.234 -7.656 16.398 1.00 87.19 93 ASP A CA 1
ATOM 772 C C . ASP A 1 93 ? -12.441 -6.703 16.431 1.00 87.19 93 ASP A C 1
ATOM 774 O O . ASP A 1 93 ? -12.781 -6.165 17.490 1.00 87.19 93 ASP A O 1
ATOM 778 N N . LYS A 1 94 ? -13.079 -6.453 15.274 1.00 86.12 94 LYS A N 1
ATOM 779 C CA . LYS A 1 94 ? -14.198 -5.504 15.088 1.00 86.12 94 LYS A CA 1
ATOM 780 C C . LYS A 1 94 ? -13.897 -4.092 15.632 1.00 86.12 94 LYS A C 1
ATOM 782 O O . LYS A 1 94 ? -14.803 -3.284 15.829 1.00 86.12 94 LYS A O 1
ATOM 787 N N . SER A 1 95 ? -12.627 -3.799 15.907 1.00 90.81 95 SER A N 1
ATOM 788 C CA . SER A 1 95 ? -12.138 -2.583 16.545 1.00 90.81 95 SER A CA 1
ATOM 789 C C . SER A 1 95 ? -10.651 -2.386 16.242 1.00 90.81 95 SER A C 1
ATOM 791 O O . SER A 1 95 ? -9.906 -3.335 16.000 1.00 90.81 95 SER A O 1
ATOM 793 N N . TRP A 1 96 ? -10.210 -1.130 16.235 1.00 91.88 96 TRP A N 1
ATOM 794 C CA . TRP A 1 96 ? -8.811 -0.758 16.064 1.00 91.88 96 TRP A CA 1
ATOM 795 C C . TRP A 1 96 ? -8.067 -0.868 17.396 1.00 91.88 96 TRP A C 1
ATOM 797 O O . TRP A 1 96 ? -8.183 0.010 18.250 1.00 91.88 96 TRP A O 1
ATOM 807 N N . SER A 1 97 ? -7.272 -1.921 17.571 1.00 93.19 97 SER A N 1
ATOM 808 C CA . SER A 1 97 ? -6.495 -2.140 18.800 1.00 93.19 97 SER A CA 1
ATOM 809 C C . SER A 1 97 ? -5.074 -1.558 18.759 1.00 93.19 97 SER A C 1
ATOM 811 O O . SER A 1 97 ? -4.386 -1.530 19.781 1.00 93.19 97 SER A O 1
ATOM 813 N N . PHE A 1 98 ? -4.616 -1.058 17.607 1.00 94.50 98 PHE A N 1
ATOM 814 C CA . PHE A 1 98 ? -3.274 -0.488 17.460 1.00 94.50 98 PHE A CA 1
ATOM 815 C C . PHE A 1 98 ? -3.198 0.990 17.871 1.00 94.50 98 PHE A C 1
ATOM 817 O O . PHE A 1 98 ? -4.195 1.672 18.107 1.00 94.50 98 PHE A O 1
ATOM 824 N N . SER A 1 99 ? -1.977 1.528 17.917 1.00 95.56 99 SER A N 1
ATOM 825 C CA . SER A 1 99 ? -1.756 2.943 18.218 1.00 95.56 99 SER A CA 1
ATOM 826 C C . SER A 1 99 ? -2.342 3.868 17.140 1.00 95.56 99 SER A C 1
ATOM 828 O O . SER A 1 99 ? -2.524 3.484 15.981 1.00 95.56 99 SER A O 1
ATOM 830 N N . ASN A 1 100 ? -2.580 5.130 17.506 1.00 94.25 100 ASN A N 1
ATOM 831 C CA . ASN A 1 100 ? -3.038 6.158 16.568 1.00 94.25 100 ASN A CA 1
ATOM 832 C C . ASN A 1 100 ? -2.050 6.382 15.405 1.00 94.25 100 ASN A C 1
ATOM 834 O O . ASN A 1 100 ? -2.455 6.605 14.269 1.00 94.25 100 ASN A O 1
ATO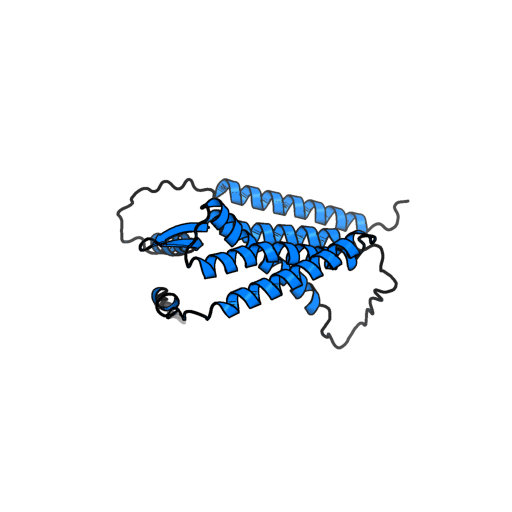M 838 N N . GLN A 1 101 ? -0.745 6.254 15.664 1.00 95.94 101 GLN A N 1
ATOM 839 C CA . GLN A 1 101 ? 0.280 6.361 14.620 1.00 95.94 101 GLN A CA 1
ATOM 840 C C . GLN A 1 101 ? 0.135 5.248 13.577 1.00 95.94 101 GLN A C 1
ATOM 842 O O . GLN A 1 101 ? 0.236 5.513 12.384 1.00 95.94 101 GLN A O 1
ATOM 847 N N . MET A 1 102 ? -0.165 4.019 14.007 1.00 95.00 102 MET A N 1
ATOM 848 C CA . MET A 1 102 ? -0.394 2.907 13.080 1.00 95.00 102 MET A CA 1
ATOM 849 C C . MET A 1 102 ? -1.651 3.124 12.234 1.00 95.00 102 MET A C 1
ATOM 851 O O . MET A 1 102 ? -1.651 2.747 11.070 1.00 95.00 102 MET A O 1
ATOM 855 N N . CYS A 1 103 ? -2.688 3.777 12.774 1.00 94.19 103 CYS A N 1
ATOM 856 C CA . CYS A 1 103 ? -3.884 4.141 12.005 1.00 94.19 103 CYS A CA 1
ATOM 857 C C . CYS A 1 103 ? -3.536 5.137 10.889 1.00 94.19 103 CYS A C 1
ATOM 859 O O . CYS A 1 103 ? -3.931 4.957 9.736 1.00 94.19 103 CYS A O 1
ATOM 861 N N . MET A 1 104 ? -2.725 6.151 11.213 1.00 94.56 104 MET A N 1
ATOM 862 C CA . MET A 1 104 ? -2.218 7.110 10.228 1.00 94.56 104 MET A CA 1
ATOM 863 C C . MET A 1 104 ? -1.413 6.427 9.124 1.00 94.56 104 MET A C 1
ATOM 865 O O . MET A 1 104 ? -1.648 6.690 7.943 1.00 94.56 104 MET A O 1
ATOM 869 N N . PHE A 1 105 ? -0.495 5.530 9.495 1.00 95.38 105 PHE A N 1
ATOM 870 C CA . PHE A 1 105 ? 0.285 4.769 8.524 1.00 95.38 105 PHE A CA 1
ATOM 871 C C . PHE A 1 105 ? -0.595 3.860 7.670 1.00 95.38 105 PHE A C 1
ATOM 873 O O . PHE A 1 105 ? -0.468 3.903 6.456 1.00 95.38 105 PHE A O 1
ATOM 880 N N . TYR A 1 106 ? -1.519 3.105 8.267 1.00 95.12 106 TYR A N 1
ATOM 881 C CA . TYR A 1 106 ? -2.415 2.199 7.549 1.00 95.12 106 TYR A CA 1
ATOM 882 C C . TYR A 1 106 ? -3.227 2.922 6.466 1.00 95.12 106 TYR A C 1
ATOM 884 O O . TYR A 1 106 ? -3.153 2.555 5.293 1.00 95.12 106 TYR A O 1
ATOM 892 N N . ASN A 1 107 ? -3.939 3.993 6.828 1.00 93.38 107 ASN A N 1
ATOM 893 C CA . ASN A 1 107 ? -4.757 4.746 5.875 1.00 93.38 107 ASN A CA 1
ATOM 894 C C . ASN A 1 107 ? -3.907 5.407 4.782 1.00 93.38 107 ASN A C 1
ATOM 896 O O . ASN A 1 107 ? -4.279 5.391 3.608 1.00 93.38 107 ASN A O 1
ATOM 900 N N . SER A 1 108 ? -2.755 5.975 5.156 1.00 94.81 108 SER A N 1
ATOM 901 C CA . SER A 1 108 ? -1.822 6.574 4.197 1.00 94.81 108 SER A CA 1
ATOM 902 C C . SER A 1 108 ? -1.268 5.535 3.222 1.00 94.81 108 SER A C 1
ATOM 904 O O . SER A 1 108 ? -1.326 5.736 2.011 1.00 94.81 108 SER A O 1
ATOM 906 N N . SER A 1 109 ? -0.798 4.395 3.732 1.00 94.44 109 SER A N 1
ATOM 907 C CA . SER A 1 109 ? -0.278 3.284 2.935 1.00 94.44 109 SER A CA 1
ATOM 908 C C . SER A 1 109 ? -1.333 2.713 1.995 1.00 94.44 109 SER A C 1
ATOM 910 O O . SER A 1 109 ? -1.025 2.457 0.836 1.00 94.44 109 SER A O 1
ATOM 912 N N . ASN A 1 110 ? -2.579 2.568 2.449 1.00 92.00 110 ASN A N 1
ATOM 913 C CA . ASN A 1 110 ? -3.665 2.072 1.609 1.00 92.00 110 ASN A CA 1
ATOM 914 C C . ASN A 1 110 ? -3.922 3.000 0.407 1.00 92.00 110 ASN A C 1
ATOM 916 O O . ASN A 1 110 ? -3.953 2.555 -0.739 1.00 92.00 110 ASN A O 1
ATOM 920 N N . VAL A 1 111 ? -4.027 4.314 0.639 1.00 92.06 111 VAL A N 1
ATOM 921 C CA . VAL A 1 111 ? -4.181 5.296 -0.452 1.00 92.06 111 VAL A CA 1
ATOM 922 C C . VAL A 1 111 ? -2.952 5.315 -1.363 1.00 92.06 111 VAL A C 1
ATOM 924 O O . VAL A 1 111 ? -3.087 5.346 -2.585 1.00 92.06 111 VAL A O 1
ATOM 927 N N . PHE A 1 112 ? -1.758 5.254 -0.778 1.00 95.06 112 PHE A N 1
ATOM 928 C CA . PHE A 1 112 ? -0.491 5.275 -1.498 1.00 95.06 112 PHE A CA 1
ATOM 929 C C . PHE A 1 112 ? -0.341 4.100 -2.470 1.00 95.06 112 PHE A C 1
ATOM 931 O O . PHE A 1 112 ? -0.097 4.317 -3.655 1.00 95.06 112 PHE A O 1
ATOM 938 N N . PHE A 1 113 ? -0.505 2.862 -1.997 1.00 93.56 113 PHE A N 1
ATOM 939 C CA . PHE A 1 113 ? -0.302 1.681 -2.836 1.00 93.56 113 PHE A CA 1
ATOM 940 C C . PHE A 1 113 ? -1.381 1.534 -3.908 1.00 93.56 113 PHE A C 1
ATOM 942 O O . PHE A 1 113 ? -1.049 1.219 -5.049 1.00 93.56 113 PHE A O 1
ATOM 949 N N . ASN A 1 114 ? -2.641 1.846 -3.588 1.00 89.25 114 ASN A N 1
ATOM 950 C CA . ASN A 1 114 ? -3.707 1.867 -4.592 1.00 89.25 114 ASN A CA 1
ATOM 951 C C . ASN A 1 114 ? -3.433 2.904 -5.687 1.00 89.25 114 ASN A C 1
ATOM 953 O O . ASN A 1 114 ? -3.618 2.610 -6.866 1.00 89.25 114 ASN A O 1
ATOM 957 N N . ALA A 1 115 ? -2.943 4.094 -5.322 1.00 90.88 115 ALA A N 1
ATOM 958 C CA . ALA A 1 115 ? -2.548 5.096 -6.306 1.00 90.88 115 ALA A CA 1
ATOM 959 C C . ALA A 1 115 ? -1.416 4.576 -7.203 1.00 90.88 115 ALA A C 1
ATOM 961 O O . ALA A 1 115 ? -1.526 4.671 -8.424 1.00 90.88 115 ALA A O 1
ATOM 962 N N . ILE A 1 116 ? -0.368 3.973 -6.630 1.00 90.75 116 ILE A N 1
ATOM 963 C CA . ILE A 1 116 ? 0.745 3.444 -7.430 1.00 90.75 116 ILE A CA 1
ATOM 964 C C . ILE A 1 116 ? 0.259 2.376 -8.413 1.00 90.75 116 ILE A C 1
ATOM 966 O O . ILE A 1 116 ? 0.621 2.445 -9.587 1.00 90.75 116 ILE A O 1
ATOM 970 N N . ILE A 1 117 ? -0.568 1.424 -7.971 1.00 87.50 117 ILE A N 1
ATOM 971 C CA . ILE A 1 117 ? -1.111 0.385 -8.857 1.00 87.50 117 ILE A CA 1
ATOM 972 C C . ILE A 1 117 ? -1.883 1.012 -10.012 1.00 87.50 117 ILE A C 1
ATOM 974 O O . ILE A 1 117 ? -1.635 0.656 -11.159 1.00 87.50 117 ILE A O 1
ATOM 978 N N . LEU A 1 118 ? -2.758 1.982 -9.735 1.00 85.06 118 LEU A N 1
ATOM 979 C CA . LEU A 1 118 ? -3.529 2.665 -10.774 1.00 85.06 118 LEU A CA 1
ATOM 980 C C . LEU A 1 118 ? -2.635 3.396 -11.781 1.00 85.06 118 LEU A C 1
ATOM 982 O O . LEU A 1 118 ? -2.915 3.365 -12.977 1.00 85.06 118 LEU A O 1
ATOM 986 N N . TYR A 1 119 ? -1.552 4.033 -11.332 1.00 85.69 119 TYR A N 1
ATOM 987 C CA . TYR A 1 119 ? -0.615 4.705 -12.236 1.00 85.69 119 TYR A CA 1
ATOM 988 C C . TYR A 1 119 ? 0.212 3.721 -13.070 1.00 85.69 119 TYR A C 1
ATOM 990 O O . TYR A 1 119 ? 0.454 3.979 -14.251 1.00 85.69 119 TYR A O 1
ATOM 998 N N . ILE A 1 120 ? 0.641 2.600 -12.484 1.00 82.62 120 ILE A N 1
ATOM 999 C CA . ILE A 1 120 ? 1.394 1.570 -13.208 1.00 82.62 120 ILE A CA 1
ATOM 1000 C C . ILE A 1 120 ? 0.488 0.847 -14.218 1.00 82.62 120 ILE A C 1
ATOM 1002 O O . ILE A 1 120 ? 0.895 0.668 -15.365 1.00 82.62 120 ILE A O 1
ATOM 1006 N N . ASP A 1 121 ? -0.738 0.487 -13.831 1.00 75.62 121 ASP A N 1
ATOM 1007 C CA . ASP A 1 121 ? -1.711 -0.191 -14.699 1.00 75.62 121 ASP A CA 1
ATOM 1008 C C . ASP A 1 121 ? -2.270 0.741 -15.787 1.00 75.62 121 ASP A C 1
ATOM 1010 O O . ASP A 1 121 ? -2.310 0.388 -16.965 1.00 75.62 121 ASP A O 1
ATOM 1014 N N . GLY A 1 122 ? -2.613 1.985 -15.439 1.00 66.81 122 GLY A N 1
ATOM 1015 C CA . GLY A 1 122 ? -3.103 2.984 -16.394 1.00 66.81 122 GLY A CA 1
ATOM 1016 C C . GLY A 1 122 ? -2.091 3.310 -17.498 1.00 66.81 122 GLY A C 1
ATOM 1017 O O . GLY A 1 122 ? -2.461 3.450 -18.663 1.00 66.81 122 GLY A O 1
ATOM 1018 N N . SER A 1 123 ? -0.797 3.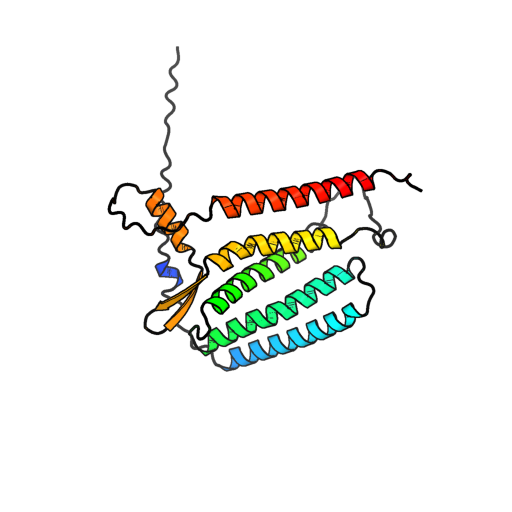324 -17.164 1.00 58.75 123 SER A N 1
ATOM 1019 C CA . SER A 1 123 ? 0.294 3.464 -18.141 1.00 58.75 123 SER A CA 1
ATOM 1020 C C . SER A 1 123 ? 0.356 2.293 -19.141 1.00 58.75 123 SER A C 1
ATOM 1022 O O . SER A 1 123 ? 0.786 2.467 -20.282 1.00 58.75 123 SER A O 1
ATOM 1024 N N . SER A 1 124 ? -0.118 1.105 -18.748 1.00 54.69 124 SER A N 1
ATOM 1025 C CA . SER A 1 124 ? -0.112 -0.101 -19.587 1.00 54.69 124 SER A CA 1
ATOM 1026 C C . SER A 1 124 ? -1.165 -0.056 -20.707 1.00 54.69 124 SER A C 1
ATOM 1028 O O . SER A 1 124 ? -0.934 -0.568 -21.804 1.00 54.69 124 SER A O 1
ATOM 1030 N N . ASN A 1 125 ? -2.308 0.599 -20.476 1.00 46.56 125 ASN A N 1
ATOM 1031 C CA . ASN A 1 125 ? -3.497 0.421 -21.320 1.00 46.56 125 ASN A CA 1
ATOM 1032 C C . ASN A 1 125 ? -3.706 1.520 -22.381 1.00 46.56 125 ASN A C 1
ATOM 1034 O O . ASN A 1 125 ? -4.322 1.259 -23.416 1.00 46.56 125 ASN A O 1
ATOM 1038 N N . GLU A 1 126 ? -3.150 2.722 -22.203 1.00 48.69 126 GLU A N 1
ATOM 1039 C CA . GLU A 1 126 ? -3.373 3.840 -23.142 1.00 48.69 126 GLU A CA 1
ATOM 1040 C C . GLU A 1 126 ? -2.418 3.866 -24.350 1.00 48.69 126 GLU A C 1
ATOM 1042 O O . GLU A 1 126 ? -2.656 4.593 -25.314 1.00 48.69 126 GLU A O 1
ATOM 1047 N N . CYS A 1 127 ? -1.373 3.032 -24.365 1.00 45.41 127 CYS A N 1
ATOM 1048 C CA . CYS A 1 127 ? -0.445 2.945 -25.503 1.00 45.41 127 CYS A CA 1
ATOM 1049 C C . CYS A 1 127 ? -0.682 1.743 -26.435 1.00 45.41 127 CYS A C 1
ATOM 1051 O O . CYS A 1 127 ? -0.041 1.664 -27.484 1.00 45.41 127 CYS A O 1
ATOM 1053 N N . LEU A 1 128 ? -1.586 0.815 -26.092 1.00 40.75 128 LEU A N 1
ATOM 1054 C CA . LEU A 1 128 ? -1.760 -0.450 -26.826 1.00 40.75 128 LEU A CA 1
ATOM 1055 C C . LEU A 1 128 ? -3.077 -0.581 -27.604 1.00 40.75 128 LEU A C 1
ATOM 1057 O O . LEU A 1 128 ? -3.222 -1.527 -28.379 1.00 40.75 128 LEU A O 1
ATOM 1061 N N . VAL A 1 129 ? -4.010 0.369 -27.486 1.00 42.75 129 VAL A N 1
ATOM 1062 C CA . VAL A 1 129 ? -5.302 0.298 -28.189 1.00 42.75 129 VAL A CA 1
ATOM 1063 C C . VAL A 1 129 ? -5.454 1.444 -29.196 1.00 42.75 129 VAL A C 1
ATOM 1065 O O . VAL A 1 129 ? -5.984 2.507 -28.904 1.00 42.75 129 VAL A O 1
ATOM 1068 N N . GLY A 1 130 ? -4.984 1.176 -30.418 1.00 44.69 130 GLY A N 1
ATOM 1069 C CA . GLY A 1 130 ? -5.612 1.595 -31.676 1.00 44.69 130 GLY A CA 1
ATOM 1070 C C . GLY A 1 130 ? -5.757 3.091 -31.973 1.00 44.69 130 GLY A C 1
ATOM 1071 O O . GLY A 1 130 ? -6.804 3.682 -31.725 1.00 44.69 130 GLY A O 1
ATOM 1072 N N . ARG A 1 131 ? -4.806 3.650 -32.732 1.00 40.25 131 ARG A N 1
ATOM 1073 C CA . ARG A 1 131 ? -5.140 4.689 -33.719 1.00 40.25 131 ARG A CA 1
ATOM 1074 C C . ARG A 1 131 ? -5.063 4.097 -35.129 1.00 40.25 131 ARG A C 1
ATOM 1076 O O . ARG A 1 131 ? -3.973 3.688 -35.533 1.00 40.25 131 ARG A O 1
ATOM 1083 N N . PRO A 1 132 ? -6.175 4.043 -35.882 1.00 54.66 132 PRO A N 1
ATOM 1084 C CA . PRO A 1 132 ? -6.119 3.774 -37.305 1.00 54.66 132 PRO A CA 1
ATOM 1085 C C . PRO A 1 132 ? -5.671 5.051 -38.037 1.00 54.66 132 PRO A C 1
ATOM 1087 O O . PRO A 1 132 ? -6.130 6.148 -37.732 1.00 54.66 132 PRO A O 1
ATOM 1090 N N . GLU A 1 133 ? -4.780 4.852 -39.009 1.00 48.53 133 GLU A N 1
ATOM 1091 C CA . GLU A 1 133 ? -4.410 5.760 -40.106 1.00 48.53 133 GLU A CA 1
ATOM 1092 C C . GLU A 1 133 ? -3.402 6.897 -39.834 1.00 48.53 133 GLU A C 1
ATOM 1094 O O . GLU A 1 133 ? -3.627 7.846 -39.088 1.00 48.53 133 GLU A O 1
ATOM 1099 N N . GLY A 1 134 ? -2.273 6.831 -40.557 1.00 47.03 134 GLY A N 1
ATOM 1100 C CA . GLY A 1 134 ? -1.519 8.020 -40.963 1.00 47.03 134 GLY A CA 1
ATOM 1101 C C . GLY A 1 134 ? -0.003 7.875 -40.993 1.00 47.03 134 GLY A C 1
ATOM 1102 O O . GLY A 1 134 ? 0.616 8.190 -42.006 1.00 47.03 134 GLY A O 1
ATOM 1103 N N . ARG A 1 135 ? 0.621 7.407 -39.908 1.00 48.97 135 ARG A N 1
ATOM 1104 C CA . ARG A 1 135 ? 2.072 7.161 -39.840 1.00 48.97 135 ARG A CA 1
ATOM 1105 C C . ARG A 1 135 ? 2.351 6.021 -38.873 1.00 48.97 135 ARG A C 1
ATOM 1107 O O . ARG A 1 135 ? 2.407 6.224 -37.665 1.00 48.97 135 ARG A O 1
ATOM 1114 N N . SER A 1 136 ? 2.527 4.825 -39.429 1.00 44.47 136 SER A N 1
ATOM 1115 C CA . SER A 1 136 ? 3.052 3.657 -38.722 1.00 44.47 136 SER A CA 1
ATOM 1116 C C . SER A 1 136 ? 4.505 3.923 -38.322 1.00 44.47 136 SER A C 1
ATOM 1118 O O . SER A 1 136 ? 5.440 3.475 -38.982 1.00 44.47 136 SER A O 1
ATOM 1120 N N . LEU A 1 137 ? 4.706 4.668 -37.236 1.00 46.78 137 LEU A N 1
ATOM 1121 C CA . LEU A 1 137 ? 5.905 4.527 -36.424 1.00 46.78 137 LEU A CA 1
ATOM 1122 C C . LEU A 1 137 ? 5.757 3.197 -35.689 1.00 46.78 137 LEU A C 1
ATOM 1124 O O . LEU A 1 137 ? 5.353 3.143 -34.533 1.00 46.78 137 LEU A O 1
ATOM 1128 N N . THR A 1 138 ? 6.044 2.104 -36.391 1.00 44.00 138 THR A N 1
ATOM 1129 C CA . THR A 1 138 ? 6.394 0.833 -35.763 1.00 44.00 138 THR A CA 1
ATOM 1130 C C . THR A 1 138 ? 7.664 1.093 -34.964 1.00 44.00 138 THR A C 1
ATOM 1132 O O . THR A 1 138 ? 8.775 0.991 -35.484 1.00 44.00 138 THR A O 1
ATOM 1135 N N . ILE A 1 139 ? 7.496 1.536 -33.717 1.00 52.78 139 ILE A N 1
ATOM 1136 C CA . ILE A 1 139 ? 8.571 1.600 -32.737 1.00 52.78 139 ILE A CA 1
ATOM 1137 C C . ILE A 1 139 ? 8.915 0.144 -32.457 1.00 52.78 139 ILE A C 1
ATOM 1139 O O . ILE A 1 139 ? 8.236 -0.551 -31.707 1.00 52.78 139 ILE A O 1
ATOM 1143 N N . ASP A 1 140 ? 9.928 -0.351 -33.156 1.00 50.34 140 ASP A N 1
ATOM 1144 C CA . ASP A 1 140 ? 10.449 -1.693 -32.966 1.00 50.34 140 ASP A CA 1
ATOM 1145 C C . ASP A 1 140 ? 11.196 -1.721 -31.621 1.00 50.34 140 ASP A C 1
ATOM 1147 O O . ASP A 1 140 ? 12.406 -1.485 -31.540 1.00 50.34 140 ASP A O 1
ATOM 1151 N N . TYR A 1 141 ? 10.452 -1.950 -30.531 1.00 52.88 141 TYR A N 1
ATOM 1152 C CA . TYR A 1 141 ? 10.972 -2.040 -29.157 1.00 52.88 141 TYR A CA 1
ATOM 1153 C C . TYR A 1 141 ? 12.068 -3.106 -29.012 1.00 52.88 141 TYR A C 1
ATOM 1155 O O . TYR A 1 141 ? 12.857 -3.064 -28.070 1.00 52.88 141 TYR A O 1
ATOM 1163 N N . ARG A 1 142 ? 12.165 -4.033 -29.975 1.00 54.19 142 ARG A N 1
ATOM 1164 C CA . ARG A 1 142 ? 13.206 -5.061 -30.053 1.00 54.19 142 ARG A CA 1
ATOM 1165 C C . ARG A 1 142 ? 14.586 -4.496 -30.401 1.00 54.19 142 ARG A C 1
ATOM 1167 O O . ARG A 1 142 ? 15.588 -5.139 -30.108 1.00 54.19 142 ARG A O 1
ATOM 1174 N N . LYS A 1 143 ? 14.651 -3.319 -31.038 1.00 49.84 143 LYS A N 1
ATOM 1175 C CA . LYS A 1 143 ? 15.897 -2.742 -31.573 1.00 49.84 143 LYS A CA 1
ATOM 1176 C C . LYS A 1 143 ? 16.390 -1.504 -30.816 1.00 49.84 143 LYS A C 1
ATOM 1178 O O . LYS A 1 143 ? 17.536 -1.110 -30.997 1.00 49.84 143 LYS A O 1
ATOM 1183 N N . LYS A 1 144 ? 15.557 -0.917 -29.948 1.00 47.69 144 LYS A N 1
ATOM 1184 C CA . LYS A 1 144 ? 15.877 0.259 -29.114 1.00 47.69 144 LYS A CA 1
ATOM 1185 C C . LYS A 1 144 ? 15.669 -0.045 -27.622 1.00 47.69 144 LYS A C 1
ATOM 1187 O O . LYS A 1 144 ? 15.052 0.725 -26.896 1.00 47.69 144 LYS A O 1
ATOM 1192 N N . GLN A 1 145 ? 16.118 -1.227 -27.197 1.00 50.03 145 GLN A N 1
ATOM 1193 C CA . GLN A 1 145 ? 15.795 -1.830 -25.899 1.00 50.03 145 GLN A CA 1
ATOM 1194 C C . GLN A 1 145 ? 16.735 -1.406 -24.747 1.00 50.03 145 GLN A C 1
ATOM 1196 O O . GLN A 1 145 ? 16.542 -1.865 -23.625 1.00 50.03 145 GLN A O 1
ATOM 1201 N N . SER A 1 146 ? 17.741 -0.554 -24.984 1.00 52.31 146 SER A N 1
ATOM 1202 C CA . SER A 1 146 ? 18.824 -0.313 -24.012 1.00 52.31 146 SER A CA 1
ATOM 1203 C C . SER A 1 146 ? 18.800 1.015 -23.250 1.00 52.31 146 SER A C 1
ATOM 1205 O O . SER A 1 146 ? 19.257 1.010 -22.113 1.00 52.31 146 SER A O 1
ATOM 1207 N N . ASP A 1 147 ? 18.268 2.120 -23.791 1.00 55.50 147 ASP A N 1
ATOM 1208 C CA . ASP A 1 147 ? 18.717 3.443 -23.291 1.00 55.50 147 ASP A CA 1
ATOM 1209 C C . ASP A 1 147 ? 17.621 4.424 -22.862 1.00 55.50 147 ASP A C 1
ATOM 1211 O O . ASP A 1 147 ? 17.924 5.539 -22.441 1.00 55.50 147 ASP A O 1
ATOM 1215 N N . ILE A 1 148 ? 16.340 4.048 -22.926 1.00 65.50 148 ILE A N 1
ATOM 1216 C CA . ILE A 1 148 ? 15.291 4.913 -22.368 1.00 65.50 148 ILE A CA 1
ATOM 1217 C C . ILE A 1 148 ? 15.199 4.625 -20.871 1.00 65.50 148 ILE A C 1
ATOM 1219 O O . ILE A 1 148 ? 14.760 3.552 -20.455 1.00 65.50 148 ILE A O 1
ATOM 1223 N N . SER A 1 149 ? 15.648 5.585 -20.062 1.00 73.81 149 SER A N 1
ATOM 1224 C CA . SER A 1 149 ? 15.605 5.499 -18.604 1.00 73.81 149 SER A CA 1
ATOM 1225 C C . SER A 1 149 ? 14.156 5.441 -18.112 1.00 73.81 149 SER A C 1
ATOM 1227 O O . SER A 1 149 ? 13.458 6.448 -18.023 1.00 73.81 149 SER A O 1
ATOM 1229 N N . VAL A 1 150 ? 13.705 4.236 -17.759 1.00 80.88 150 VAL A N 1
ATOM 1230 C CA . VAL A 1 150 ? 12.410 3.992 -17.095 1.00 80.88 150 VAL A CA 1
ATOM 1231 C C . VAL A 1 150 ? 12.450 4.419 -15.618 1.00 80.88 150 VAL A C 1
ATOM 1233 O O . VAL A 1 150 ? 11.417 4.529 -14.963 1.00 80.88 150 VAL A O 1
ATOM 1236 N N . ILE A 1 151 ? 13.643 4.712 -15.090 1.00 84.50 151 ILE A N 1
ATOM 1237 C CA . ILE A 1 151 ? 13.849 5.117 -13.697 1.00 84.50 151 ILE A CA 1
ATOM 1238 C C . ILE A 1 151 ? 13.181 6.471 -13.419 1.00 84.50 151 ILE A C 1
ATOM 1240 O O . ILE A 1 151 ? 12.518 6.607 -12.393 1.00 84.50 151 ILE A O 1
ATOM 1244 N N . PHE A 1 152 ? 13.300 7.453 -14.322 1.00 85.75 152 PHE A N 1
ATOM 1245 C CA . PHE A 1 152 ? 12.750 8.794 -14.080 1.00 85.75 152 PHE A CA 1
ATOM 1246 C C . PHE A 1 152 ? 11.217 8.816 -13.995 1.00 85.75 152 PHE A C 1
ATOM 1248 O O . PHE A 1 152 ? 10.705 9.297 -12.980 1.00 85.75 152 PHE A O 1
ATOM 1255 N N . PRO A 1 153 ? 10.458 8.256 -14.964 1.00 85.19 153 PRO A N 1
ATOM 1256 C CA . PRO A 1 153 ? 9.000 8.189 -14.854 1.00 85.19 153 PRO A CA 1
ATOM 1257 C C . PRO A 1 153 ? 8.543 7.439 -13.603 1.00 85.19 153 PRO A C 1
ATOM 1259 O O . PRO A 1 153 ? 7.565 7.818 -12.968 1.00 85.19 153 PRO A O 1
ATOM 1262 N N . LEU A 1 154 ? 9.278 6.397 -13.216 1.00 87.56 154 LEU A N 1
ATOM 1263 C CA . LEU A 1 154 ? 8.968 5.610 -12.035 1.00 87.56 154 LEU A CA 1
ATOM 1264 C C . LEU A 1 154 ? 9.142 6.425 -10.745 1.00 87.56 154 LEU A C 1
ATOM 1266 O O . LEU A 1 154 ? 8.208 6.503 -9.953 1.00 87.56 154 LEU A O 1
ATOM 1270 N N . ILE A 1 155 ? 10.296 7.068 -10.537 1.00 89.62 155 ILE A N 1
ATOM 1271 C CA . ILE A 1 155 ? 10.530 7.926 -9.359 1.00 89.62 155 ILE A CA 1
ATOM 1272 C C . ILE A 1 155 ? 9.479 9.041 -9.291 1.00 89.62 155 ILE A C 1
ATOM 1274 O O . ILE A 1 155 ? 8.968 9.359 -8.213 1.00 89.62 155 ILE A O 1
ATOM 1278 N N . PHE A 1 156 ? 9.115 9.602 -10.444 1.00 89.25 156 PHE A N 1
ATOM 1279 C CA . PHE A 1 156 ? 8.072 10.613 -10.539 1.00 89.25 156 PHE A CA 1
ATOM 1280 C C . PHE A 1 156 ? 6.704 10.082 -10.081 1.00 89.25 156 PHE A C 1
ATOM 1282 O O . PHE A 1 156 ? 6.062 10.710 -9.238 1.00 89.25 156 PHE A O 1
ATOM 1289 N N . VAL A 1 157 ? 6.291 8.894 -10.542 1.00 89.88 157 VAL A N 1
ATOM 1290 C CA . VAL A 1 157 ? 5.047 8.235 -10.099 1.00 89.88 157 VAL A CA 1
ATOM 1291 C C . VAL A 1 157 ? 5.054 7.990 -8.590 1.00 89.88 157 VAL A C 1
ATOM 1293 O O . VAL A 1 157 ? 4.088 8.346 -7.914 1.00 89.88 157 VAL A O 1
ATOM 1296 N N . TRP A 1 158 ? 6.147 7.457 -8.037 1.00 93.62 158 TRP A N 1
ATOM 1297 C CA . TRP A 1 158 ? 6.292 7.250 -6.589 1.00 93.62 158 TRP A CA 1
ATOM 1298 C C . TRP A 1 158 ? 6.130 8.558 -5.804 1.00 93.62 158 TRP A C 1
ATOM 1300 O O . TRP A 1 158 ? 5.443 8.592 -4.782 1.00 93.62 158 TRP A O 1
ATOM 1310 N N . THR A 1 159 ? 6.706 9.651 -6.307 1.00 93.88 159 THR A N 1
ATOM 1311 C CA . THR A 1 159 ? 6.635 10.978 -5.676 1.00 93.88 159 THR A CA 1
ATOM 1312 C C . THR A 1 159 ? 5.216 11.553 -5.713 1.00 93.88 159 THR A C 1
ATOM 1314 O O . THR A 1 159 ? 4.736 12.075 -4.703 1.00 93.88 159 THR A O 1
ATOM 1317 N N . ILE A 1 160 ? 4.511 11.425 -6.844 1.00 90.88 160 ILE A N 1
ATOM 1318 C CA . ILE A 1 160 ? 3.103 11.836 -6.965 1.00 90.88 160 ILE A CA 1
ATOM 1319 C C . ILE A 1 160 ? 2.233 11.038 -5.999 1.00 90.88 160 ILE A C 1
ATOM 1321 O O . ILE A 1 160 ? 1.469 11.631 -5.238 1.00 90.88 160 ILE A O 1
ATOM 1325 N N . CYS A 1 161 ? 2.379 9.713 -5.977 1.00 93.06 161 CYS A N 1
ATOM 1326 C CA . CYS A 1 161 ? 1.583 8.859 -5.101 1.00 93.06 161 CYS A CA 1
ATOM 1327 C C . CYS A 1 161 ? 1.842 9.187 -3.626 1.00 93.06 161 CYS A C 1
ATOM 1329 O O . CYS A 1 161 ? 0.896 9.284 -2.846 1.00 93.06 161 CYS A O 1
ATOM 1331 N N . ALA A 1 162 ? 3.102 9.440 -3.249 1.00 94.00 162 ALA A N 1
ATOM 1332 C CA . ALA A 1 162 ? 3.464 9.852 -1.891 1.00 94.00 162 ALA A CA 1
ATOM 1333 C C . ALA A 1 162 ? 2.831 11.201 -1.533 1.00 94.00 162 ALA A C 1
ATOM 1335 O O . ALA A 1 162 ? 2.321 11.391 -0.433 1.00 94.00 162 ALA A O 1
ATOM 1336 N N . SER A 1 163 ? 2.810 12.135 -2.484 1.00 94.12 163 SER A N 1
ATOM 1337 C CA . SER A 1 163 ? 2.174 13.439 -2.298 1.00 94.12 163 SER A CA 1
ATOM 1338 C C . SER A 1 163 ? 0.658 13.316 -2.122 1.00 94.12 163 SER A C 1
ATOM 1340 O O . SER A 1 163 ? 0.076 14.024 -1.301 1.00 94.12 163 SER A O 1
ATOM 1342 N N . MET A 1 164 ? 0.017 12.398 -2.851 1.00 87.44 164 MET A N 1
ATOM 1343 C CA . MET A 1 164 ? -1.420 12.128 -2.746 1.00 87.44 164 MET A CA 1
ATOM 1344 C C . MET A 1 164 ? -1.815 11.419 -1.446 1.00 87.44 164 MET A C 1
ATOM 1346 O O . MET A 1 164 ? -2.946 11.590 -0.999 1.00 87.44 164 MET A O 1
ATOM 1350 N N . SER A 1 165 ? -0.914 10.660 -0.813 1.00 93.50 165 SER A N 1
ATOM 1351 C CA . SER A 1 165 ? -1.189 9.997 0.469 1.00 93.50 165 SER A CA 1
ATOM 1352 C C . SER A 1 165 ? -0.943 10.884 1.697 1.00 93.50 165 SER A C 1
ATOM 1354 O O . SER A 1 165 ? -1.457 10.590 2.779 1.00 93.50 165 SER A O 1
ATOM 1356 N N . LEU A 1 166 ? -0.225 12.008 1.550 1.00 93.56 166 LEU A N 1
ATOM 1357 C CA . LEU A 1 166 ? 0.033 12.954 2.645 1.00 93.56 166 LEU A CA 1
ATOM 1358 C C . LEU A 1 166 ? -1.240 13.470 3.341 1.00 93.56 166 LEU A C 1
ATOM 1360 O O . LEU A 1 166 ? -1.252 13.484 4.574 1.00 93.56 166 LEU A O 1
ATOM 1364 N N . PRO A 1 167 ? -2.315 13.879 2.634 1.00 90.19 167 PRO A N 1
ATOM 1365 C CA . PRO A 1 167 ? -3.567 14.252 3.286 1.00 90.19 167 PRO A CA 1
ATOM 1366 C C . PRO A 1 167 ? -4.107 13.127 4.176 1.00 90.19 167 PRO A C 1
ATOM 1368 O O . PRO A 1 167 ? -4.438 13.370 5.335 1.00 90.19 167 PRO A O 1
ATOM 1371 N N . SER A 1 168 ? -4.114 11.887 3.685 1.00 89.12 168 SER A N 1
ATOM 1372 C CA . SER A 1 168 ? -4.569 10.727 4.458 1.00 89.12 168 SER A CA 1
ATOM 1373 C C . SER A 1 168 ? -3.713 10.499 5.701 1.00 89.12 168 SER A C 1
ATOM 1375 O O . SER A 1 168 ? -4.259 10.200 6.758 1.00 89.12 168 SER A O 1
ATOM 1377 N N . LEU A 1 169 ? -2.396 10.706 5.623 1.00 92.69 169 LEU A N 1
ATOM 1378 C CA . LEU A 1 169 ? -1.508 10.620 6.787 1.00 92.69 169 LEU A CA 1
ATOM 1379 C C . LEU A 1 169 ? -1.835 11.685 7.845 1.00 92.69 169 LEU A C 1
ATOM 1381 O O . LEU A 1 169 ? -1.890 11.380 9.033 1.00 92.69 169 LEU A O 1
ATOM 1385 N N . LEU A 1 170 ? -2.049 12.933 7.417 1.00 92.94 170 LEU A N 1
ATOM 1386 C CA . LEU A 1 170 ? -2.271 14.074 8.311 1.00 92.94 170 LEU A CA 1
ATOM 1387 C C . LEU A 1 170 ? -3.667 14.086 8.943 1.00 92.94 170 LEU A C 1
ATOM 1389 O O . LEU A 1 170 ? -3.821 14.578 10.061 1.00 92.94 170 LEU A O 1
ATOM 1393 N N . PHE A 1 171 ? -4.677 13.577 8.233 1.00 90.75 171 PHE A N 1
ATOM 1394 C CA . PHE A 1 171 ? -6.076 13.615 8.669 1.00 90.75 171 PHE A CA 1
ATOM 1395 C C . PHE A 1 171 ? -6.587 12.297 9.238 1.00 90.75 171 PHE A C 1
ATOM 1397 O O . PHE A 1 171 ? -7.744 12.224 9.640 1.00 90.75 171 PHE A O 1
ATOM 1404 N N . SER A 1 172 ? -5.761 11.260 9.309 1.00 91.88 172 SER A N 1
ATOM 1405 C CA . SER A 1 172 ? -6.156 10.017 9.967 1.00 91.88 172 SER A CA 1
ATOM 1406 C C . SER A 1 172 ? -6.066 10.137 11.481 1.00 91.88 172 SER A C 1
ATOM 1408 O O . SER A 1 172 ? -5.081 10.636 12.022 1.00 91.88 172 SER A O 1
ATOM 1410 N N . SER A 1 173 ? -7.092 9.656 12.174 1.00 92.62 173 SER A N 1
ATOM 1411 C CA . SER A 1 173 ? -7.099 9.576 13.631 1.00 92.62 173 SER A CA 1
ATOM 1412 C C . SER A 1 173 ? -7.949 8.407 14.100 1.00 92.62 173 SER A C 1
ATOM 1414 O O . SER A 1 173 ? -8.931 8.024 13.465 1.00 92.62 173 SER A O 1
ATOM 1416 N N . THR A 1 174 ? -7.613 7.878 15.268 1.00 92.12 174 THR A N 1
ATOM 1417 C CA . THR A 1 174 ? -8.492 6.974 16.004 1.00 92.12 174 THR A CA 1
ATOM 1418 C C . THR A 1 174 ? -9.586 7.765 16.718 1.00 92.12 174 THR A C 1
ATOM 1420 O O . THR A 1 174 ? -9.288 8.775 17.360 1.00 92.12 174 THR A O 1
ATOM 1423 N N . VAL A 1 175 ? -10.833 7.307 16.629 1.00 89.94 175 VAL A N 1
ATOM 1424 C CA . VAL A 1 175 ? -11.994 7.879 17.323 1.00 89.94 175 VAL A CA 1
ATOM 1425 C C . VAL A 1 175 ? -12.693 6.775 18.106 1.00 89.94 175 VAL A C 1
ATOM 1427 O O . VAL A 1 175 ? -12.996 5.718 17.557 1.00 89.94 175 VAL A O 1
ATOM 1430 N N . GLU A 1 176 ? -12.962 7.025 19.384 1.00 89.12 176 GLU A N 1
ATOM 1431 C CA . GLU A 1 176 ? -13.725 6.106 20.225 1.00 89.12 176 GLU A CA 1
ATOM 1432 C C . GLU A 1 176 ? -15.230 6.342 20.042 1.00 89.12 176 GLU A C 1
ATOM 1434 O O . GLU A 1 176 ? -15.726 7.459 20.212 1.00 89.12 176 GLU A O 1
ATOM 1439 N N . LYS A 1 177 ? -15.977 5.287 19.709 1.00 84.50 177 LYS A N 1
ATOM 1440 C CA . LYS A 1 177 ? -17.438 5.299 19.604 1.00 84.50 177 LYS A CA 1
ATOM 1441 C C . LYS A 1 177 ? -18.001 4.089 20.344 1.00 84.50 177 LYS A C 1
ATOM 1443 O O . LYS A 1 177 ? -17.731 2.954 19.970 1.00 84.50 177 LYS A O 1
ATOM 1448 N N . GLN A 1 178 ? -18.803 4.330 21.385 1.00 89.25 178 GLN A N 1
ATOM 1449 C CA . GLN A 1 178 ? -19.488 3.276 22.158 1.00 89.25 178 GLN A CA 1
ATOM 1450 C C . GLN A 1 178 ? -18.538 2.184 22.702 1.00 89.25 178 GLN A C 1
ATOM 1452 O O . GLN A 1 178 ? -18.885 1.008 22.717 1.00 89.25 178 GLN A O 1
ATOM 1457 N N . GLY A 1 179 ? -17.327 2.565 23.127 1.00 87.69 179 GLY A N 1
ATOM 1458 C CA . GLY A 1 179 ? -16.310 1.630 23.624 1.00 87.69 179 GLY A CA 1
ATOM 1459 C C . GLY A 1 179 ? -15.554 0.859 22.534 1.00 87.69 179 GLY A C 1
ATOM 1460 O O . GLY A 1 179 ? -14.727 0.012 22.856 1.00 87.69 179 GLY A O 1
ATOM 1461 N N . THR A 1 180 ? -15.803 1.152 21.253 1.00 87.31 180 THR A N 1
ATOM 1462 C CA . THR A 1 180 ? -15.011 0.642 20.124 1.00 87.31 180 THR A CA 1
ATOM 1463 C C . THR A 1 180 ? -14.124 1.745 19.564 1.00 87.31 180 THR A C 1
ATOM 1465 O O . THR A 1 180 ? -14.567 2.875 19.349 1.00 87.31 180 THR A O 1
ATOM 1468 N N . MET A 1 181 ? -12.854 1.428 19.333 1.00 89.00 181 MET A N 1
ATOM 1469 C CA . MET A 1 181 ? -11.913 2.331 18.678 1.00 89.00 181 MET A CA 1
ATOM 1470 C C . MET A 1 181 ? -12.017 2.139 17.167 1.00 89.00 181 MET A C 1
ATOM 1472 O O . MET A 1 181 ? -11.910 1.017 16.681 1.00 89.00 181 MET A O 1
ATOM 1476 N N . LEU A 1 182 ? -12.221 3.216 16.417 1.00 88.12 182 LEU A N 1
ATOM 1477 C CA . LEU A 1 182 ? -12.298 3.192 14.957 1.00 88.12 182 LEU A CA 1
ATOM 1478 C C . LEU A 1 182 ? -11.151 4.008 14.369 1.00 88.12 182 LEU A C 1
ATOM 1480 O O . LEU A 1 182 ? -10.909 5.133 14.803 1.00 88.12 182 LEU A O 1
ATOM 1484 N N . CYS A 1 183 ? -10.463 3.464 13.368 1.00 88.94 183 CYS A N 1
ATOM 1485 C CA . CYS A 1 183 ? -9.502 4.217 12.570 1.00 88.94 183 CYS A CA 1
ATOM 1486 C C . CYS A 1 183 ? -10.252 4.916 11.433 1.00 88.94 183 CYS A C 1
ATOM 1488 O O . CYS A 1 183 ? -10.800 4.253 10.555 1.00 88.94 183 CYS A O 1
ATOM 1490 N N . VAL A 1 184 ? -10.317 6.248 11.460 1.00 88.56 184 VAL A N 1
ATOM 1491 C CA . VAL A 1 184 ? -11.078 7.030 10.477 1.00 88.56 184 VAL A CA 1
ATOM 1492 C C . VAL A 1 184 ? -10.207 8.103 9.840 1.00 88.56 184 VAL A C 1
ATOM 1494 O O . VAL A 1 184 ? -9.331 8.686 10.481 1.00 88.56 184 VAL A O 1
ATOM 1497 N N . ILE A 1 185 ? -10.473 8.391 8.567 1.00 86.19 185 ILE A N 1
ATOM 1498 C CA . ILE A 1 185 ? -9.947 9.580 7.900 1.00 86.19 185 ILE A CA 1
ATOM 1499 C C . ILE A 1 185 ? -10.911 10.720 8.220 1.00 86.19 185 ILE A C 1
ATOM 1501 O O . ILE A 1 185 ? -12.103 10.656 7.917 1.00 86.19 185 ILE A O 1
ATOM 1505 N N . VAL A 1 186 ? -10.411 11.764 8.873 1.00 79.62 186 VAL A N 1
ATOM 1506 C CA . VAL A 1 186 ? -11.193 12.936 9.272 1.00 79.62 186 VAL A CA 1
ATOM 1507 C C . VAL A 1 186 ? -11.388 13.852 8.056 1.00 79.62 186 VAL A C 1
ATOM 1509 O O . VAL A 1 186 ? -10.922 14.987 8.009 1.00 79.62 186 VAL A O 1
ATOM 1512 N N . GLU A 1 187 ? -12.099 13.366 7.041 1.00 67.69 187 GLU A N 1
ATOM 1513 C CA . GLU A 1 187 ? -12.494 14.168 5.872 1.00 67.69 187 GLU A CA 1
ATOM 1514 C C . GLU A 1 187 ? -13.511 15.258 6.265 1.00 67.69 187 GLU A C 1
ATOM 1516 O O . GLU A 1 187 ? -13.575 16.338 5.671 1.00 67.69 187 GLU A O 1
ATOM 1521 N N . ASN A 1 188 ? -14.249 15.023 7.356 1.00 56.34 188 ASN A N 1
ATOM 1522 C CA . ASN A 1 188 ? -15.295 15.915 7.843 1.00 56.34 188 ASN A CA 1
ATOM 1523 C C . ASN A 1 188 ? -14.796 17.246 8.402 1.00 56.34 188 ASN A C 1
ATOM 1525 O O . ASN A 1 188 ? -15.579 18.185 8.429 1.00 56.34 188 ASN A O 1
ATOM 1529 N N . VAL A 1 189 ? -13.528 17.404 8.798 1.00 53.59 189 VAL A N 1
ATOM 1530 C CA . VAL A 1 189 ? -13.057 18.735 9.227 1.00 53.59 189 VAL A CA 1
ATOM 1531 C C . VAL A 1 189 ? -13.048 19.701 8.047 1.00 53.59 189 VAL A C 1
ATOM 1533 O O . VAL A 1 189 ? -13.353 20.869 8.246 1.00 53.59 189 VAL A O 1
ATOM 1536 N N . TYR A 1 190 ? -12.813 19.243 6.815 1.00 51.16 190 TYR A N 1
ATOM 1537 C CA . TYR A 1 190 ? -12.945 20.105 5.640 1.00 51.16 190 TYR A CA 1
ATOM 1538 C C . TYR A 1 190 ? -14.392 20.331 5.254 1.00 51.16 190 TYR A C 1
ATOM 1540 O O . TYR A 1 190 ? -14.740 21.474 5.005 1.00 51.16 190 TYR A O 1
ATOM 1548 N N . ALA A 1 191 ? -15.248 19.307 5.257 1.00 54.72 191 ALA A N 1
ATOM 1549 C CA . ALA A 1 191 ? -16.669 19.505 4.974 1.00 54.72 191 ALA A CA 1
ATOM 1550 C C . ALA A 1 191 ? -17.313 20.451 6.001 1.00 54.72 191 ALA A C 1
ATOM 1552 O O . ALA A 1 191 ? -18.005 21.387 5.624 1.00 54.72 191 ALA A O 1
ATOM 1553 N N . GLN A 1 192 ? -17.006 20.284 7.287 1.00 53.84 192 GLN A N 1
ATOM 1554 C CA . GLN A 1 192 ? -17.561 21.067 8.388 1.00 53.84 192 GLN A CA 1
ATOM 1555 C C . GLN A 1 192 ? -16.892 22.445 8.521 1.00 53.84 192 GLN A C 1
ATOM 1557 O O . GLN A 1 192 ? -17.592 23.422 8.762 1.00 53.84 192 GLN A O 1
ATOM 1562 N N . ALA A 1 193 ? -15.578 22.583 8.287 1.00 53.59 193 ALA A N 1
ATOM 1563 C CA . ALA A 1 193 ? -14.924 23.896 8.215 1.00 53.59 193 ALA A CA 1
ATOM 1564 C C . ALA A 1 193 ? -15.313 24.668 6.949 1.00 53.59 193 ALA A C 1
ATOM 1566 O O . ALA A 1 193 ? -15.472 25.879 7.014 1.00 53.59 193 ALA A O 1
ATOM 1567 N N . LEU A 1 194 ? -15.506 23.998 5.811 1.00 48.91 194 LEU A N 1
ATOM 1568 C CA . LEU A 1 194 ? -16.022 24.610 4.587 1.00 48.91 194 LEU A CA 1
ATOM 1569 C C . LEU A 1 194 ? -17.487 25.015 4.778 1.00 48.91 194 LEU A C 1
ATOM 1571 O O . LEU A 1 194 ? -17.847 26.119 4.397 1.00 48.91 194 LEU A O 1
ATOM 1575 N N . HIS A 1 195 ? -18.301 24.199 5.450 1.00 52.00 195 HIS A N 1
ATOM 1576 C CA . HIS A 1 195 ? -19.676 24.547 5.814 1.00 52.00 195 HIS A CA 1
ATOM 1577 C C . HIS A 1 195 ? -19.734 25.722 6.809 1.00 52.00 195 HIS A C 1
ATOM 1579 O O . HIS A 1 195 ? -20.570 26.605 6.660 1.00 5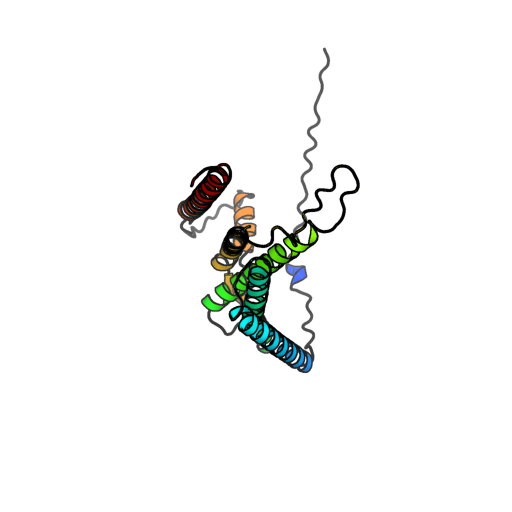2.00 195 HIS A O 1
ATOM 1585 N N . LEU A 1 196 ? -18.810 25.800 7.776 1.00 52.75 196 LEU A N 1
ATOM 1586 C CA . LEU A 1 196 ? -18.665 26.943 8.694 1.00 52.75 196 LEU A CA 1
ATOM 1587 C C . LEU A 1 196 ? -18.117 28.206 8.004 1.00 52.75 196 LEU A C 1
ATOM 1589 O O . LEU A 1 196 ? -18.452 29.317 8.401 1.00 52.75 196 LEU A O 1
ATOM 1593 N N . LEU A 1 197 ? -17.282 28.058 6.972 1.00 50.12 197 LEU A N 1
ATOM 1594 C CA . LEU A 1 197 ? -16.773 29.173 6.164 1.00 50.12 197 LEU A CA 1
ATOM 1595 C C . LEU A 1 197 ? -17.799 29.668 5.133 1.00 50.12 197 LEU A C 1
ATOM 1597 O O . LEU A 1 197 ? -17.776 30.844 4.777 1.00 50.12 197 LEU A O 1
ATOM 1601 N N . LEU A 1 198 ? -18.682 28.788 4.657 1.00 54.66 198 LEU A N 1
ATOM 1602 C CA . LEU A 1 198 ? -19.735 29.100 3.688 1.00 54.66 198 LEU A CA 1
ATOM 1603 C C . LEU A 1 198 ? -21.047 29.555 4.344 1.00 54.66 198 LEU A C 1
ATOM 1605 O O . LEU A 1 198 ? -21.887 30.111 3.642 1.00 54.66 198 LEU A O 1
ATOM 1609 N N . ASN A 1 199 ? -21.217 29.369 5.659 1.00 47.00 199 ASN A N 1
ATOM 1610 C CA . ASN A 1 199 ? -22.427 29.756 6.387 1.00 47.00 199 ASN A CA 1
ATOM 1611 C C . ASN A 1 199 ? -22.093 30.675 7.590 1.00 47.00 199 ASN A C 1
ATOM 1613 O O . ASN A 1 199 ? -21.961 30.208 8.722 1.00 47.00 199 ASN A O 1
ATOM 1617 N N . PRO A 1 200 ? -21.897 31.990 7.365 1.00 49.81 200 PRO A N 1
ATOM 1618 C CA . PRO A 1 200 ? -21.365 32.924 8.365 1.00 49.81 200 PRO A CA 1
ATOM 1619 C C . PRO A 1 200 ? -22.358 33.378 9.457 1.00 49.81 200 PRO A C 1
ATOM 1621 O O . PRO A 1 200 ? -22.026 34.291 10.220 1.00 49.81 200 PRO A O 1
ATOM 1624 N N . GLU A 1 201 ? -23.558 32.796 9.548 1.00 54.56 201 GLU A N 1
ATOM 1625 C CA . GLU A 1 201 ? -24.619 33.333 10.417 1.00 54.56 201 GLU A CA 1
ATOM 1626 C C . GLU A 1 201 ? -24.580 32.844 11.876 1.00 54.56 201 GLU A C 1
ATOM 1628 O O . GLU A 1 201 ? -25.038 33.574 12.754 1.00 54.56 201 GLU A O 1
ATOM 1633 N N . ASP A 1 202 ? -23.925 31.723 12.198 1.00 43.91 202 ASP A N 1
ATOM 1634 C CA . ASP A 1 202 ? -23.831 31.241 13.587 1.00 43.91 202 ASP A CA 1
ATOM 1635 C C . ASP A 1 202 ? -22.487 31.580 14.247 1.00 43.91 202 ASP A C 1
ATOM 1637 O O . ASP A 1 202 ? -21.571 30.772 14.424 1.00 43.91 202 ASP A O 1
ATOM 1641 N N . LYS A 1 203 ? -22.369 32.845 14.656 1.00 47.72 203 LYS A N 1
ATOM 1642 C CA . LYS A 1 203 ? -21.259 33.337 15.478 1.00 47.72 203 LYS A CA 1
ATOM 1643 C C . LYS A 1 203 ? -21.383 32.855 16.927 1.00 47.72 203 LYS A C 1
ATOM 1645 O O . LYS A 1 203 ? -22.012 33.513 17.752 1.00 47.72 203 LYS A O 1
ATOM 1650 N N . LYS A 1 204 ? -20.635 31.807 17.277 1.00 39.97 204 LYS A N 1
ATOM 1651 C CA . LYS A 1 204 ? -19.980 31.661 18.595 1.00 39.97 204 LYS A CA 1
ATOM 1652 C C . LYS A 1 204 ? -18.673 30.883 18.430 1.00 39.97 204 LYS A C 1
ATOM 1654 O O . LYS A 1 204 ? -18.597 29.678 18.632 1.00 39.97 204 LYS A O 1
ATOM 1659 N N . CYS A 1 205 ? -17.630 31.605 18.025 1.00 37.16 205 CYS A N 1
ATOM 1660 C CA . CYS A 1 205 ? -16.279 31.077 17.869 1.00 37.16 205 CYS A CA 1
ATOM 1661 C C . CYS A 1 205 ? -15.721 30.577 19.213 1.00 37.16 205 CYS A C 1
ATOM 1663 O O . CYS A 1 205 ? -15.317 31.386 20.049 1.00 37.16 205 CYS A O 1
ATOM 1665 N N . SER A 1 206 ? -15.613 29.259 19.393 1.00 31.20 206 SER A N 1
ATOM 1666 C CA . SER A 1 206 ? -14.558 28.697 20.234 1.00 31.20 206 SER A CA 1
ATOM 1667 C C . SER A 1 206 ? -13.286 28.634 19.384 1.00 31.20 206 SER A C 1
ATOM 1669 O O . SER A 1 206 ? -13.230 28.037 18.310 1.00 31.20 206 SER A O 1
ATOM 1671 N N . PHE A 1 207 ? -12.267 29.366 19.820 1.00 33.84 207 PHE A N 1
ATOM 1672 C CA . PHE A 1 207 ? -10.992 29.489 19.125 1.00 33.84 207 PHE A CA 1
ATOM 1673 C C . PHE A 1 207 ? -10.202 28.177 19.282 1.00 33.84 207 PHE A C 1
ATOM 1675 O O . PHE A 1 207 ? -9.339 28.061 20.150 1.00 33.84 207 PHE A O 1
ATOM 1682 N N . ILE A 1 208 ? -10.467 27.170 18.443 1.00 31.47 208 ILE A N 1
ATOM 1683 C CA . ILE A 1 208 ? -9.492 26.094 18.234 1.00 31.47 208 ILE A CA 1
ATOM 1684 C C . ILE A 1 208 ? -8.390 26.697 17.368 1.00 31.47 208 ILE A C 1
ATOM 1686 O O . ILE A 1 208 ? -8.520 26.845 16.154 1.00 31.47 208 ILE A O 1
ATOM 1690 N N . ARG A 1 209 ? -7.300 27.114 18.016 1.00 29.45 209 ARG A N 1
ATOM 1691 C CA . ARG A 1 209 ? -6.094 27.615 17.354 1.00 29.45 209 ARG A CA 1
ATOM 1692 C C . ARG A 1 209 ? -5.381 26.440 16.669 1.00 29.45 209 ARG A C 1
ATOM 1694 O O . ARG A 1 209 ? -4.348 25.977 17.142 1.00 29.45 209 ARG A O 1
ATOM 1701 N N . ILE A 1 210 ? -5.916 25.965 15.547 1.00 35.53 210 ILE A N 1
ATOM 1702 C CA . ILE A 1 210 ? -5.151 25.155 14.597 1.00 35.53 210 ILE A CA 1
ATOM 1703 C C . ILE A 1 210 ? -4.164 26.125 13.951 1.00 35.53 210 ILE A C 1
ATOM 1705 O O . ILE A 1 210 ? -4.563 27.028 13.215 1.00 35.53 210 ILE A O 1
ATOM 1709 N N . LYS A 1 211 ? -2.871 26.005 14.281 1.00 31.84 211 LYS A N 1
ATOM 1710 C CA . LYS A 1 211 ? -1.825 26.748 13.568 1.00 31.84 211 LYS A CA 1
ATOM 1711 C C . LYS A 1 211 ? -1.964 26.401 12.081 1.00 31.84 211 LYS A C 1
ATOM 1713 O O . LYS A 1 211 ? -1.869 25.220 11.749 1.00 31.84 211 LYS A O 1
ATOM 1718 N N . PRO A 1 212 ? -2.205 27.372 11.188 1.00 37.22 212 PRO A N 1
ATOM 1719 C CA . PRO A 1 212 ? -2.378 27.072 9.780 1.00 37.22 212 PRO A CA 1
ATOM 1720 C C . PRO A 1 212 ? -1.042 26.584 9.216 1.00 37.22 212 PRO A C 1
ATOM 1722 O O . PRO A 1 212 ? -0.142 27.375 8.945 1.00 37.22 212 PRO A O 1
ATOM 1725 N N . LEU A 1 213 ? -0.931 25.274 8.985 1.00 39.75 213 LEU A N 1
ATOM 1726 C CA . LEU A 1 213 ? 0.154 24.632 8.234 1.00 39.75 213 LEU A CA 1
ATOM 1727 C C . LEU A 1 213 ? 0.004 24.901 6.720 1.00 39.75 213 LEU A C 1
ATOM 1729 O O . LEU A 1 213 ? 0.243 24.037 5.887 1.00 39.75 213 LEU A O 1
ATOM 1733 N N . LYS A 1 214 ? -0.476 26.094 6.351 1.00 43.19 214 LYS A N 1
ATOM 1734 C CA . LYS A 1 214 ? -0.825 26.455 4.972 1.00 43.19 214 LYS A CA 1
ATOM 1735 C C . LYS A 1 214 ? 0.345 27.123 4.248 1.00 43.19 214 LYS A C 1
ATOM 1737 O O . LYS A 1 214 ? 0.481 26.957 3.044 1.00 43.19 214 LYS A O 1
ATOM 1742 N N . SER A 1 215 ? 1.221 27.827 4.972 1.00 43.06 215 SER A N 1
ATOM 1743 C CA . SER A 1 215 ? 2.390 28.485 4.375 1.00 43.06 215 SER A CA 1
ATOM 1744 C C . SER A 1 215 ? 3.547 27.514 4.141 1.00 43.06 215 SER A C 1
ATOM 1746 O O . SER A 1 215 ? 4.110 27.502 3.055 1.00 43.06 215 SER A O 1
ATOM 1748 N N . HIS A 1 216 ? 3.864 26.645 5.104 1.00 45.50 216 HIS A N 1
ATOM 1749 C CA . HIS A 1 216 ? 5.000 25.731 4.958 1.00 45.50 216 HIS A CA 1
ATOM 1750 C C . HIS A 1 216 ? 4.755 24.628 3.923 1.00 45.50 216 HIS A C 1
ATOM 1752 O O . HIS A 1 216 ? 5.631 24.382 3.103 1.00 45.50 216 HIS A O 1
ATOM 1758 N N . LEU A 1 217 ? 3.569 24.008 3.905 1.00 39.38 217 LEU A N 1
ATOM 1759 C CA . LEU A 1 217 ? 3.294 22.887 3.000 1.00 39.38 217 LEU A CA 1
ATOM 1760 C C . LEU A 1 217 ? 3.159 23.341 1.538 1.00 39.38 217 LEU A C 1
ATOM 1762 O O . LEU A 1 217 ? 3.664 22.673 0.646 1.00 39.38 217 LEU A O 1
ATOM 1766 N N . SER A 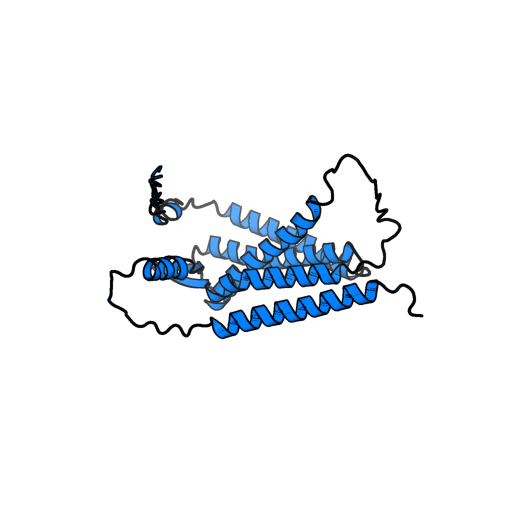1 218 ? 2.555 24.511 1.291 1.00 46.84 218 SER A N 1
ATOM 1767 C CA . SER A 1 218 ? 2.447 25.078 -0.061 1.00 46.84 218 SER A CA 1
ATOM 1768 C C . SER A 1 218 ? 3.807 25.487 -0.628 1.00 46.84 218 SER A C 1
ATOM 1770 O O . SER A 1 218 ? 4.044 25.298 -1.816 1.00 46.84 218 SER A O 1
ATOM 1772 N N . ILE A 1 219 ? 4.696 26.042 0.202 1.00 53.00 219 ILE A N 1
ATOM 1773 C CA . ILE A 1 219 ? 6.052 26.419 -0.221 1.00 53.00 219 ILE A CA 1
ATOM 1774 C C . ILE A 1 219 ? 6.889 25.161 -0.467 1.00 53.00 219 ILE A C 1
ATOM 1776 O O . ILE A 1 219 ? 7.603 25.088 -1.461 1.00 53.00 219 ILE A O 1
ATOM 1780 N N . MET A 1 220 ? 6.754 24.142 0.386 1.00 47.41 220 MET A N 1
ATOM 1781 C CA . MET A 1 220 ? 7.475 22.881 0.225 1.00 47.41 220 MET A CA 1
ATOM 1782 C C . MET A 1 220 ? 7.031 22.136 -1.043 1.00 47.41 220 MET A C 1
ATOM 1784 O O . MET A 1 220 ? 7.884 21.705 -1.810 1.00 47.41 220 MET A O 1
ATOM 1788 N N . LEU A 1 221 ? 5.722 22.079 -1.333 1.00 46.00 221 LEU A N 1
ATOM 1789 C CA . LEU A 1 221 ? 5.214 21.479 -2.573 1.00 46.00 221 LEU A CA 1
ATOM 1790 C C . LEU A 1 221 ? 5.664 22.258 -3.817 1.00 46.00 221 LEU A C 1
ATOM 1792 O O . LEU A 1 221 ? 6.061 21.654 -4.807 1.00 46.00 221 LEU A O 1
ATOM 1796 N N . GLN A 1 222 ? 5.631 23.595 -3.774 1.00 62.47 222 GLN A N 1
ATOM 1797 C CA . GLN A 1 222 ? 6.081 24.413 -4.904 1.00 62.47 222 GLN A CA 1
ATOM 1798 C C . GLN A 1 222 ? 7.585 24.300 -5.155 1.00 62.47 222 GLN A C 1
ATOM 1800 O O . GLN A 1 222 ? 7.997 24.319 -6.312 1.00 62.47 222 GLN A O 1
ATOM 1805 N N . ASN A 1 223 ? 8.393 24.162 -4.105 1.00 59.75 223 ASN A N 1
ATOM 1806 C CA . ASN A 1 223 ? 9.835 23.980 -4.242 1.00 59.75 223 ASN A CA 1
ATOM 1807 C C . ASN A 1 223 ? 10.167 22.596 -4.808 1.00 59.75 223 ASN A C 1
ATOM 1809 O O . ASN A 1 223 ? 10.952 22.514 -5.744 1.00 59.75 223 ASN A O 1
ATOM 1813 N N . VAL A 1 224 ? 9.501 21.536 -4.335 1.00 55.00 224 VAL A N 1
ATOM 1814 C CA . VAL A 1 224 ? 9.692 20.177 -4.870 1.00 55.00 224 VAL A CA 1
ATOM 1815 C C . VAL A 1 224 ? 9.267 20.099 -6.337 1.00 55.00 224 VAL A C 1
ATOM 1817 O O . VAL A 1 224 ? 10.010 19.576 -7.163 1.00 55.00 224 VAL A O 1
ATOM 1820 N N . VAL A 1 225 ? 8.111 20.668 -6.700 1.00 56.47 225 VAL A N 1
ATOM 1821 C CA . VAL A 1 225 ? 7.653 20.703 -8.100 1.00 56.47 225 VAL A CA 1
ATOM 1822 C C . VAL A 1 225 ? 8.624 21.494 -8.980 1.00 56.47 225 VAL A C 1
ATOM 1824 O O . VAL A 1 225 ? 8.911 21.058 -10.091 1.00 56.47 225 VAL A O 1
ATOM 1827 N N . ARG A 1 226 ? 9.162 22.618 -8.490 1.00 73.31 226 ARG A N 1
ATOM 1828 C CA . ARG A 1 226 ? 10.133 23.441 -9.225 1.00 73.31 226 ARG A CA 1
ATOM 1829 C C . ARG A 1 226 ? 11.463 22.723 -9.437 1.00 73.31 226 ARG A C 1
ATOM 1831 O O . ARG A 1 226 ? 11.907 22.649 -10.573 1.00 73.31 226 ARG A O 1
ATOM 1838 N N . GLU A 1 227 ? 12.055 22.160 -8.385 1.00 65.00 227 GLU A N 1
ATOM 1839 C CA . GLU A 1 227 ? 13.322 21.419 -8.485 1.00 65.00 227 GLU A CA 1
ATOM 1840 C C . GLU A 1 227 ? 13.181 20.203 -9.411 1.00 65.00 227 GLU A C 1
ATOM 1842 O O . GLU A 1 227 ? 14.060 19.926 -10.223 1.00 65.00 227 GLU A O 1
ATOM 1847 N N . THR A 1 228 ? 12.033 19.520 -9.369 1.00 51.84 228 THR A N 1
ATOM 1848 C CA . THR A 1 228 ? 11.760 18.387 -10.268 1.00 51.84 228 THR A CA 1
ATOM 1849 C C . THR A 1 228 ? 11.614 18.838 -11.727 1.00 51.84 228 THR A C 1
ATOM 1851 O O . THR A 1 228 ? 12.087 18.155 -12.633 1.00 51.84 228 THR A O 1
ATOM 1854 N N . LEU A 1 229 ? 10.989 19.997 -11.969 1.00 59.03 229 LEU A N 1
ATOM 1855 C CA . LEU A 1 229 ? 10.879 20.600 -13.301 1.00 59.03 229 LEU A CA 1
ATOM 1856 C C . LEU A 1 229 ? 12.242 21.025 -13.855 1.00 59.03 229 LEU A C 1
ATOM 1858 O O . LEU A 1 229 ? 12.504 20.783 -15.027 1.00 59.03 229 LEU A O 1
ATOM 1862 N N . GLU A 1 230 ? 13.116 21.595 -13.025 1.00 71.69 230 GLU A N 1
ATOM 1863 C CA . GLU A 1 230 ? 14.469 21.999 -13.432 1.00 71.69 230 GLU A CA 1
ATOM 1864 C C . GLU A 1 230 ? 15.337 20.790 -13.816 1.00 71.69 230 GLU A C 1
ATOM 1866 O O . GLU A 1 230 ? 16.036 20.836 -14.829 1.00 71.69 230 GLU A O 1
ATOM 1871 N N . ILE A 1 231 ? 15.233 19.676 -13.081 1.00 58.78 231 ILE A N 1
ATOM 1872 C CA . ILE A 1 231 ? 15.940 18.425 -13.409 1.00 58.78 231 ILE A CA 1
ATOM 1873 C C . ILE A 1 231 ? 15.431 17.836 -14.733 1.00 58.78 231 ILE A C 1
ATOM 1875 O O . ILE A 1 231 ? 16.226 17.472 -15.597 1.00 58.78 231 ILE A O 1
ATOM 1879 N N . LEU A 1 232 ? 14.108 17.791 -14.927 1.00 48.19 232 LEU A N 1
ATOM 1880 C CA . LEU A 1 232 ? 13.511 17.283 -16.166 1.00 48.19 232 LEU A CA 1
ATOM 1881 C C . LEU A 1 232 ? 13.861 18.153 -17.379 1.00 48.19 232 LEU A C 1
ATOM 1883 O O . LEU A 1 232 ? 14.058 17.633 -18.475 1.00 48.19 232 LEU A O 1
ATOM 1887 N N . GLN A 1 233 ? 13.945 19.470 -17.197 1.00 71.00 233 GLN A N 1
ATOM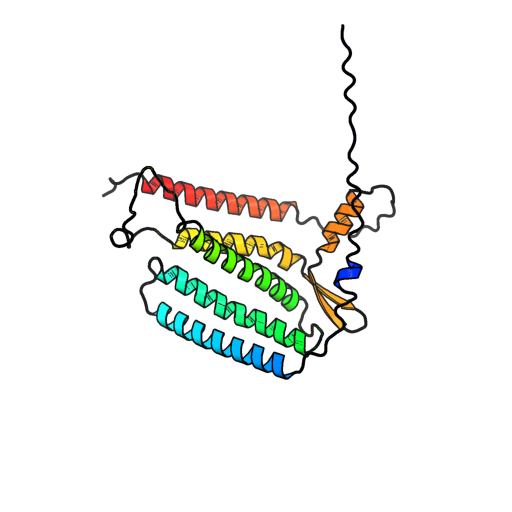 1888 C CA . GLN A 1 233 ? 14.282 20.399 -18.270 1.00 71.00 233 GLN A CA 1
ATOM 1889 C C . GLN A 1 233 ? 15.764 20.287 -18.668 1.00 71.00 233 GLN A C 1
ATOM 1891 O O . GLN A 1 233 ? 16.073 20.314 -19.859 1.00 71.00 233 GLN A O 1
ATOM 1896 N N . TRP A 1 234 ? 16.656 20.051 -17.700 1.00 68.38 234 TRP A N 1
ATOM 1897 C CA . TRP A 1 234 ? 18.075 19.780 -17.953 1.00 68.38 234 TRP A CA 1
ATOM 1898 C C . TRP A 1 234 ? 18.299 18.483 -18.747 1.00 68.38 234 TRP A C 1
ATOM 1900 O O . TRP A 1 234 ? 19.067 18.471 -19.711 1.00 68.38 234 TRP A O 1
ATOM 1910 N N . ASP A 1 235 ? 17.590 17.405 -18.398 1.00 53.09 235 ASP A N 1
ATOM 1911 C CA . ASP A 1 235 ? 17.699 16.124 -19.110 1.00 53.09 235 ASP A CA 1
ATOM 1912 C C . ASP A 1 235 ? 17.191 16.216 -20.558 1.00 53.09 235 ASP A C 1
ATOM 1914 O O . ASP A 1 235 ? 17.773 15.610 -21.460 1.00 53.09 235 ASP A O 1
ATOM 1918 N N . VAL A 1 236 ? 16.135 17.000 -20.809 1.00 58.53 236 VAL A N 1
ATOM 1919 C CA . VAL A 1 236 ? 15.601 17.218 -22.164 1.00 58.53 236 VAL A CA 1
ATOM 1920 C C . VAL A 1 236 ? 16.579 18.011 -23.031 1.00 58.53 236 VAL A C 1
ATOM 1922 O O . VAL A 1 236 ? 16.774 17.654 -24.191 1.00 58.53 236 VAL A O 1
ATOM 1925 N N . GLU A 1 237 ? 17.218 19.052 -22.490 1.00 62.34 237 GLU A N 1
ATOM 1926 C CA . GLU A 1 237 ? 18.165 19.876 -23.252 1.00 62.34 237 GLU A CA 1
ATOM 1927 C C . GLU A 1 237 ? 19.443 19.102 -23.614 1.00 62.34 237 GLU A C 1
ATOM 1929 O O . GLU A 1 237 ? 19.896 19.176 -24.761 1.00 62.34 237 GLU A O 1
ATOM 1934 N N . ASN A 1 238 ? 19.959 18.268 -22.706 1.00 54.22 238 ASN A N 1
ATOM 1935 C CA . ASN A 1 238 ? 21.158 17.456 -22.951 1.00 54.22 238 ASN A CA 1
ATOM 1936 C C . ASN A 1 238 ? 20.931 16.232 -23.850 1.00 54.22 238 ASN A C 1
ATOM 1938 O O . ASN A 1 238 ? 21.885 15.712 -24.425 1.00 54.22 238 ASN A O 1
ATOM 1942 N N . TRP A 1 239 ? 19.689 15.778 -24.029 1.00 45.38 239 TRP A N 1
ATOM 1943 C CA . TRP A 1 239 ? 19.373 14.701 -24.976 1.00 45.38 239 TRP A CA 1
ATOM 1944 C C . TRP A 1 239 ? 19.365 15.153 -26.447 1.00 45.38 239 TRP A C 1
ATOM 1946 O O . TRP A 1 239 ? 19.340 14.317 -27.353 1.00 45.38 239 TRP A O 1
ATOM 1956 N N . SER A 1 240 ? 19.387 16.465 -26.706 1.00 49.31 240 SER A N 1
ATOM 1957 C CA . SER A 1 240 ? 19.291 17.039 -28.057 1.00 49.31 240 SER A CA 1
ATOM 1958 C C . SER A 1 240 ? 20.613 17.119 -28.823 1.00 49.31 240 SER A C 1
ATOM 1960 O O . SER A 1 240 ? 20.573 17.428 -30.017 1.00 49.31 240 SER A O 1
ATOM 1962 N N . ASP A 1 241 ? 21.765 16.867 -28.191 1.00 48.66 241 ASP A N 1
ATOM 1963 C CA . ASP A 1 241 ? 23.070 17.009 -28.846 1.00 48.66 241 ASP A CA 1
ATOM 1964 C C . ASP A 1 241 ? 23.760 15.651 -29.085 1.00 48.66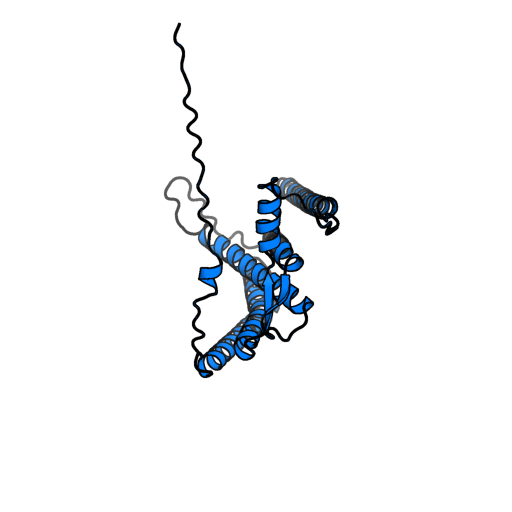 241 ASP A C 1
ATOM 1966 O O . ASP A 1 241 ? 24.484 15.145 -28.230 1.00 48.66 241 ASP A O 1
ATOM 1970 N N . PRO A 1 242 ? 23.586 15.029 -30.268 1.00 51.78 242 PRO A N 1
ATOM 1971 C CA . PRO A 1 242 ? 24.264 13.783 -30.625 1.00 51.78 242 PRO A CA 1
ATOM 1972 C C . PRO A 1 242 ? 25.759 13.972 -30.963 1.00 51.78 242 PRO A C 1
ATOM 1974 O O . PRO A 1 242 ? 26.347 13.107 -31.615 1.00 51.78 242 PRO A O 1
ATOM 1977 N N . ARG A 1 243 ? 26.381 15.106 -30.597 1.00 58.72 243 ARG A N 1
ATOM 1978 C CA . ARG A 1 243 ? 27.779 15.444 -30.919 1.00 58.72 243 ARG A CA 1
ATOM 1979 C C . ARG A 1 243 ? 28.603 15.958 -29.728 1.00 58.72 243 ARG A C 1
ATOM 1981 O O . ARG A 1 243 ? 29.478 16.800 -29.916 1.00 58.72 243 ARG A O 1
ATOM 1988 N N . SER A 1 244 ? 28.425 15.396 -28.535 1.00 42.91 244 SER A N 1
ATOM 1989 C CA . SER A 1 244 ? 29.487 15.421 -27.516 1.00 42.91 244 SER A CA 1
ATOM 1990 C C . SER A 1 244 ? 30.285 14.102 -27.552 1.00 42.91 244 SER A C 1
ATOM 1992 O O . SER A 1 244 ? 29.649 13.050 -27.608 1.00 42.91 244 SER A O 1
ATOM 1994 N N . PRO A 1 245 ? 31.633 14.149 -27.584 1.00 52.22 245 PRO A N 1
ATOM 1995 C CA . PRO A 1 245 ? 32.516 13.000 -27.830 1.00 52.22 245 PRO A CA 1
ATOM 1996 C C . PRO A 1 245 ? 32.458 11.896 -26.770 1.00 52.22 245 PRO A C 1
ATOM 1998 O O . PRO A 1 245 ? 32.179 12.211 -25.592 1.00 52.22 245 PRO A O 1
#

Radius of gyration: 25.46 Å; chains: 1; bounding box: 66×71×65 Å

pLDDT: mean 70.57, std 22.18, range [29.45, 97.38]

Secondary structure (DSSP, 8-state):
-------------------THHHHS--------THHHHHHHHHHHHHHHHHHHHHHHHHTS---THHHHHHHHHHHHHHHHHHHHHHHHHHHHSS--S-HHHHHHHHHHHHHHHHHHHHHHHHHHSSSS---SS------TTTS-S---SHHHHHHHHHHHHHHHHHHHHHEEEEEETTEEEEEE-THHHHHHHHHHH-TT-----------THHHHHHHHHHHHHHHHHHHHHHHHHTT-TT--

Organism: Rhynchophorus ferrugineus (NCBI:txid354439)

Sequence (245 aa):
MDNWTVSRRSSVLEYKDFNFSSKYHLEEQVDGPMWSIYILLTVQLCGCLVNLIEHLTLWRYDKKGVYLILHQVSLIDILLFFVGVFETFMSLDKSWSFSNQMCMFYNSSNVFFNAIILYIDGSSNECLVGRPEGRSLTIDYRKKQSDISVIFPLIFVWTICASMSLPSLLFSSTVEKQGTMLCVIVENVYAQALHLLLNPEDKKCSFIRIKPLKSHLSIMLQNVVRETLEILQWDVENWSDPRSP

Foldseek 3Di:
DDDDDDDPPPPPPPPPPPPVVVVPVPPPVPVPPVVVLVVLLVVLVVQLVVLVVLLVVLVPDDCFDPSVLSNVVSVLSNLVSVLVVLVSVCVVVVADPDDFQVLLVSQLSVQLSVQLVCVSVVVVPPPPDDDDDDDPPVVVCVVVRGDDPPPLVNVVSSVVSNVVSVLSNVQWGWDDDPNGTDTDRPPVVCVVVVVCVVDVPDDDDPDPPPPPPPVVVVVVVVVVVVVSVVVVVVVVVVVPDPPDD